Protein AF-0000000079521969 (afdb_homodimer)

Structure (mmCIF, N/CA/C/O backbone):
data_AF-0000000079521969-model_v1
#
loop_
_entity.id
_entity.type
_entity.pdbx_description
1 polymer 'Uncharacterized protein LOC127740675'
#
loop_
_atom_site.group_PDB
_atom_site.id
_atom_site.type_symbol
_atom_site.label_atom_id
_atom_site.label_alt_id
_atom_site.label_comp_id
_atom_site.label_asym_id
_atom_site.label_entity_id
_atom_site.label_seq_id
_atom_site.pdbx_PDB_ins_code
_atom_site.Cartn_x
_atom_site.Cartn_y
_atom_site.Cartn_z
_atom_site.occupancy
_atom_site.B_iso_or_equiv
_atom_site.auth_seq_id
_atom_site.auth_comp_id
_atom_site.auth_asym_id
_atom_site.auth_atom_id
_atom_site.pdbx_PDB_model_num
ATOM 1 N N . MET A 1 1 ? 10.078 -25.922 6.102 1 23.28 1 MET A N 1
ATOM 2 C CA . MET A 1 1 ? 8.883 -25.328 6.695 1 23.28 1 MET A CA 1
ATOM 3 C C . MET A 1 1 ? 9.07 -25.109 8.188 1 23.28 1 MET A C 1
ATOM 5 O O . MET A 1 1 ? 8.672 -25.953 9 1 23.28 1 MET A O 1
ATOM 9 N N . ASP A 1 2 ? 10.266 -24.688 8.562 1 30.2 2 ASP A N 1
ATOM 10 C CA . ASP A 1 2 ? 10.727 -24.672 9.945 1 30.2 2 ASP A CA 1
ATOM 11 C C . ASP A 1 2 ? 9.766 -23.906 10.844 1 30.2 2 ASP A C 1
ATOM 13 O O . ASP A 1 2 ? 8.984 -23.078 10.359 1 30.2 2 ASP A O 1
ATOM 17 N N . THR A 1 3 ? 9.68 -24.422 12.109 1 31.17 3 THR A N 1
ATOM 18 C CA . THR A 1 3 ? 8.867 -24.109 13.273 1 31.17 3 THR A CA 1
ATOM 19 C C . THR A 1 3 ? 8.953 -22.609 13.602 1 31.17 3 THR A C 1
ATOM 21 O O . THR A 1 3 ? 9.883 -22.172 14.281 1 31.17 3 THR A O 1
ATOM 24 N N . ARG A 1 4 ? 8.812 -21.828 12.617 1 30.27 4 ARG A N 1
ATOM 25 C CA . ARG A 1 4 ? 8.945 -20.391 12.461 1 30.27 4 ARG A CA 1
ATOM 26 C C . ARG A 1 4 ? 8.266 -19.641 13.609 1 30.27 4 ARG A C 1
ATOM 28 O O . ARG A 1 4 ? 7.039 -19.719 13.758 1 30.27 4 ARG A O 1
ATOM 35 N N . ARG A 1 5 ? 8.945 -19.672 14.688 1 32.06 5 ARG A N 1
ATOM 36 C CA . ARG A 1 5 ? 8.5 -19.031 15.93 1 32.06 5 ARG A CA 1
ATOM 37 C C . ARG A 1 5 ? 7.883 -17.672 15.656 1 32.06 5 ARG A C 1
ATOM 39 O O . ARG A 1 5 ? 8.469 -16.844 14.945 1 32.06 5 ARG A O 1
ATOM 46 N N . LYS A 1 6 ? 6.676 -17.391 16.047 1 34.59 6 LYS A N 1
ATOM 47 C CA . LYS A 1 6 ? 5.605 -16.422 15.812 1 34.59 6 LYS A CA 1
ATOM 48 C C . LYS A 1 6 ? 6.012 -15.031 16.266 1 34.59 6 LYS A C 1
ATOM 50 O O . LYS A 1 6 ? 6.289 -14.82 17.453 1 34.59 6 LYS A O 1
ATOM 55 N N . PRO A 1 7 ? 6.879 -14.273 15.531 1 38.34 7 PRO A N 1
ATOM 56 C CA . PRO A 1 7 ? 7.398 -12.984 16 1 38.34 7 PRO A CA 1
ATOM 57 C C . PRO A 1 7 ? 6.344 -12.156 16.734 1 38.34 7 PRO A C 1
ATOM 59 O O . PRO A 1 7 ? 5.145 -12.336 16.5 1 38.34 7 PRO A O 1
ATOM 62 N N . SER A 1 8 ? 6.555 -11.43 17.781 1 38.06 8 SER A N 1
ATOM 63 C CA . SER A 1 8 ? 5.613 -10.781 18.672 1 38.06 8 SER A CA 1
ATOM 64 C C . SER A 1 8 ? 4.773 -9.742 17.938 1 38.06 8 SER A C 1
ATOM 66 O O . SER A 1 8 ? 5.262 -8.656 17.625 1 38.06 8 SER A O 1
ATOM 68 N N . SER A 1 9 ? 4.184 -9.93 16.797 1 47 9 SER A N 1
ATOM 69 C CA . SER A 1 9 ? 3.203 -9.219 15.977 1 47 9 SER A CA 1
ATOM 70 C C . SER A 1 9 ? 2.158 -8.523 16.844 1 47 9 SER A C 1
ATOM 72 O O . SER A 1 9 ? 1.605 -9.133 17.766 1 47 9 SER A O 1
ATOM 74 N N . MET A 1 10 ? 2.475 -7.074 17.031 1 52.81 10 MET A N 1
ATOM 75 C CA . MET A 1 10 ? 1.337 -6.473 17.719 1 52.81 10 MET A CA 1
ATOM 76 C C . MET A 1 10 ? 0.041 -7.191 17.344 1 52.81 10 MET A C 1
ATOM 78 O O . MET A 1 10 ? -0.256 -7.383 16.172 1 52.81 10 MET A O 1
ATOM 82 N N . THR A 1 11 ? -0.306 -7.816 18.359 1 57.06 11 THR A N 1
ATOM 83 C CA . THR A 1 11 ? -1.593 -8.469 18.156 1 57.06 11 THR A CA 1
ATOM 84 C C . THR A 1 11 ? -2.621 -7.477 17.625 1 57.06 11 THR A C 1
ATOM 86 O O . THR A 1 11 ? -2.457 -6.262 17.766 1 57.06 11 THR A O 1
ATOM 89 N N . MET A 1 12 ? -3.33 -7.859 16.797 1 62.09 12 MET A N 1
ATOM 90 C CA . MET A 1 12 ? -4.449 -7.059 16.297 1 62.09 12 MET A CA 1
ATOM 91 C C . MET A 1 12 ? -5.117 -6.301 17.438 1 62.09 12 MET A C 1
ATOM 93 O O . MET A 1 12 ? -5.535 -5.156 17.266 1 62.09 12 MET A O 1
ATOM 97 N N . GLU A 1 13 ? -5.008 -6.863 18.547 1 59.12 13 GLU A N 1
ATOM 98 C CA . GLU A 1 13 ? -5.633 -6.246 19.719 1 59.12 13 GLU A CA 1
ATOM 99 C C . GLU A 1 13 ? -4.871 -5 20.156 1 59.12 13 GLU A C 1
ATOM 101 O O . GLU A 1 13 ? -5.48 -3.977 20.484 1 59.12 13 GLU A O 1
ATOM 106 N N . CYS A 1 14 ? -3.691 -5.098 20.141 1 58.59 14 CYS A N 1
ATOM 107 C CA . CYS A 1 14 ? -2.869 -3.955 20.531 1 58.59 14 CYS A CA 1
ATOM 108 C C . CYS A 1 14 ? -3.01 -2.816 19.516 1 58.59 14 CYS A C 1
ATOM 110 O O . CYS A 1 14 ? -3.104 -1.65 19.906 1 58.59 14 CYS A O 1
ATOM 112 N N . LEU A 1 15 ? -3.15 -3.156 18.312 1 67.5 15 LEU A N 1
ATOM 113 C CA . LEU A 1 15 ? -3.316 -2.156 17.266 1 67.5 15 LEU A CA 1
ATOM 114 C C . LEU A 1 15 ? -4.629 -1.4 17.438 1 67.5 15 LEU A C 1
ATOM 116 O O . LEU A 1 15 ? -4.66 -0.172 17.328 1 67.5 15 LEU A O 1
ATOM 120 N N . GLU A 1 16 ? -5.531 -2.107 17.812 1 67.25 16 GLU A N 1
ATOM 121 C CA . GLU A 1 16 ? -6.848 -1.493 17.969 1 67.25 16 GLU A CA 1
ATOM 122 C C . GLU A 1 16 ? -6.895 -0.61 19.219 1 67.25 16 GLU A C 1
ATOM 124 O O . GLU A 1 16 ? -7.539 0.441 19.219 1 67.25 16 GLU A O 1
ATOM 129 N N . MET A 1 17 ? -6.199 -1.05 20.172 1 61.09 17 MET A N 1
ATOM 130 C CA . MET A 1 17 ? -6.234 -0.342 21.438 1 61.09 17 MET A CA 1
ATOM 131 C C . MET A 1 17 ? -5.465 0.972 21.359 1 61.09 17 MET A C 1
ATOM 133 O O . MET A 1 17 ? -5.918 1.998 21.859 1 61.09 17 MET A O 1
ATOM 137 N N . PHE A 1 18 ? -4.445 0.962 20.719 1 67.25 18 PHE A N 1
ATOM 138 C CA . PHE A 1 18 ? -3.564 2.121 20.812 1 67.25 18 PHE A CA 1
ATOM 139 C C . PHE A 1 18 ? -3.656 2.971 19.547 1 67.25 18 PHE A C 1
ATOM 141 O O . PHE A 1 18 ? -3.4 4.176 19.578 1 67.25 18 PHE A O 1
ATOM 148 N N . HIS A 1 19 ? -4.176 2.373 18.531 1 77.5 19 HIS A N 1
ATOM 149 C CA . HIS A 1 19 ? -4.211 3.082 17.266 1 77.5 19 HIS A CA 1
ATOM 150 C C . HIS A 1 19 ? -5.578 2.953 16.594 1 77.5 19 HIS A C 1
ATOM 152 O O . HIS A 1 19 ? -5.684 2.975 15.375 1 77.5 19 HIS A O 1
ATOM 158 N N . GLY A 1 20 ? -6.527 2.764 17.484 1 82.44 20 GLY A N 1
ATOM 159 C CA . GLY A 1 20 ? -7.887 2.572 17 1 82.44 20 GLY A CA 1
ATOM 160 C C . GLY A 1 20 ? -8.398 3.748 16.188 1 82.44 20 GLY A C 1
ATOM 161 O O . GLY A 1 20 ? -9.023 3.561 15.141 1 82.44 20 GLY A O 1
ATOM 162 N N . ILE A 1 21 ? -8.055 4.891 16.672 1 85.19 21 ILE A N 1
ATOM 163 C CA . ILE A 1 21 ? -8.539 6.102 16.016 1 85.19 21 ILE A CA 1
ATOM 164 C C . ILE A 1 21 ? -7.895 6.227 14.641 1 85.19 21 ILE A C 1
ATOM 166 O O . ILE A 1 21 ? -8.57 6.547 13.656 1 85.19 21 ILE A O 1
ATOM 170 N N . ASP A 1 22 ? -6.637 6.004 14.578 1 88.75 22 ASP A N 1
ATOM 171 C CA . ASP A 1 22 ? -5.918 6.082 13.305 1 88.75 22 ASP A CA 1
ATOM 172 C C . ASP A 1 22 ? -6.461 5.066 12.305 1 88.75 22 ASP A C 1
ATOM 174 O O . ASP A 1 22 ? -6.664 5.391 11.133 1 88.75 22 ASP A O 1
ATOM 178 N N . ARG A 1 23 ? -6.754 3.93 12.781 1 89.81 23 ARG A N 1
ATOM 179 C CA . ARG A 1 23 ? -7.273 2.861 11.93 1 89.81 23 ARG A CA 1
ATOM 180 C C . ARG A 1 23 ? -8.68 3.184 11.445 1 89.81 23 ARG A C 1
ATOM 182 O O . ARG A 1 23 ? -9.008 2.941 10.281 1 89.81 23 ARG A O 1
ATOM 189 N N . THR A 1 24 ? -9.422 3.689 12.336 1 87.12 24 THR A N 1
ATOM 190 C CA . THR A 1 24 ? -10.773 4.098 11.969 1 87.12 24 THR A CA 1
ATOM 191 C C . THR A 1 24 ? -10.734 5.195 10.906 1 87.12 24 THR A C 1
ATOM 193 O O . THR A 1 24 ? -11.484 5.148 9.93 1 87.12 24 THR A O 1
ATOM 196 N N . ALA A 1 25 ? -9.867 6.105 11.094 1 87.12 25 ALA A N 1
ATOM 197 C CA . ALA A 1 25 ? -9.727 7.184 10.117 1 87.12 25 ALA A CA 1
ATOM 198 C C . ALA A 1 25 ? -9.352 6.633 8.742 1 87.12 25 ALA A C 1
ATOM 200 O O . ALA A 1 25 ? -9.945 7.02 7.734 1 87.12 25 ALA A O 1
ATOM 201 N N . PHE A 1 26 ? -8.461 5.738 8.742 1 90.44 26 PHE A N 1
ATOM 202 C CA . PHE A 1 26 ? -8.008 5.152 7.488 1 90.44 26 PHE A CA 1
ATOM 203 C C . PHE A 1 26 ? -9.133 4.379 6.812 1 90.44 26 PHE A C 1
ATOM 205 O O . PHE A 1 26 ? -9.289 4.438 5.594 1 90.44 26 PHE A O 1
ATOM 212 N N . ARG A 1 27 ? -9.836 3.707 7.566 1 86.25 27 ARG A N 1
ATOM 213 C CA . ARG A 1 27 ? -10.961 2.961 7.02 1 86.25 27 ARG A CA 1
ATOM 214 C C . ARG A 1 27 ? -11.992 3.898 6.395 1 86.25 27 ARG A C 1
ATOM 216 O O . ARG A 1 27 ? -12.555 3.598 5.34 1 86.25 27 ARG A O 1
ATOM 223 N N . ILE A 1 28 ? -12.188 4.957 7.016 1 84 28 ILE A N 1
ATOM 224 C CA . ILE A 1 28 ? -13.133 5.938 6.496 1 84 28 ILE A CA 1
ATOM 225 C C . ILE A 1 28 ? -12.625 6.496 5.168 1 84 28 ILE A C 1
ATOM 227 O O . ILE A 1 28 ? -13.375 6.586 4.195 1 84 28 ILE A O 1
ATOM 231 N N . LEU A 1 29 ? -11.398 6.773 5.141 1 83.94 29 LEU A N 1
ATOM 232 C CA . LEU A 1 29 ? -10.797 7.328 3.932 1 83.94 29 LEU A CA 1
ATOM 233 C C . LEU A 1 29 ? -10.867 6.332 2.779 1 83.94 29 LEU A C 1
ATOM 235 O O . LEU A 1 29 ? -11.211 6.699 1.654 1 83.94 29 LEU A O 1
ATOM 239 N N . THR A 1 30 ? -10.578 5.102 3.035 1 83.12 30 THR A N 1
ATOM 240 C CA . THR A 1 30 ? -10.461 4.102 1.98 1 83.12 30 THR A CA 1
ATOM 241 C C . THR A 1 30 ? -11.836 3.6 1.553 1 83.12 30 THR A C 1
ATOM 243 O O . THR A 1 30 ? -12.016 3.139 0.423 1 83.12 30 THR A O 1
ATOM 246 N N . GLN A 1 31 ? -12.766 3.672 2.355 1 76.31 31 GLN A N 1
ATOM 247 C CA . GLN A 1 31 ? -14.07 3.102 2.039 1 76.31 31 GLN A CA 1
ATOM 248 C C . GLN A 1 31 ? -15.023 4.172 1.504 1 76.31 31 GLN A C 1
ATOM 250 O O . GLN A 1 31 ? -15.93 3.867 0.729 1 76.31 31 GLN A O 1
ATOM 255 N N . VAL A 1 32 ? -14.695 5.387 1.828 1 66.75 32 VAL A N 1
ATOM 256 C CA . VAL A 1 32 ? -15.688 6.414 1.511 1 66.75 32 VAL A CA 1
ATOM 257 C C . VAL A 1 32 ? -15.203 7.246 0.322 1 66.75 32 VAL A C 1
ATOM 259 O O . VAL A 1 32 ? -16 7.609 -0.549 1 66.75 32 VAL A O 1
ATOM 262 N N . LEU A 1 33 ? -13.93 7.484 0.112 1 62.94 33 LEU A N 1
ATOM 263 C CA . LEU A 1 33 ? -13.5 8.539 -0.794 1 62.94 33 LEU A CA 1
ATOM 264 C C . LEU A 1 33 ? -12.961 7.957 -2.094 1 62.94 33 LEU A C 1
ATOM 266 O O . LEU A 1 33 ? -12.758 8.68 -3.07 1 62.94 33 LEU A O 1
ATOM 270 N N . HIS A 1 34 ? -13.148 6.777 -2.328 1 64.75 34 HIS A N 1
ATOM 271 C CA . HIS A 1 34 ? -12.828 6.086 -3.572 1 64.75 34 HIS A CA 1
ATOM 272 C C . HIS A 1 34 ? -11.492 6.566 -4.141 1 64.75 34 HIS A C 1
ATOM 274 O O . HIS A 1 34 ? -11.375 6.809 -5.344 1 64.75 34 HIS A O 1
ATOM 280 N N . ARG A 1 35 ? -10.594 6.949 -3.42 1 73.19 35 ARG A N 1
ATOM 281 C CA . ARG A 1 35 ? -9.242 7.242 -3.887 1 73.19 35 ARG A CA 1
ATOM 282 C C . ARG A 1 35 ? -8.367 5.996 -3.857 1 73.19 35 ARG A C 1
ATOM 284 O O . ARG A 1 35 ? -8.828 4.918 -3.469 1 73.19 35 ARG A O 1
ATOM 291 N N . GLU A 1 36 ? -7.27 6.246 -4.484 1 86.25 36 GLU A N 1
ATOM 292 C CA . GLU A 1 36 ? -6.312 5.145 -4.441 1 86.25 36 GLU A CA 1
ATOM 293 C C . GLU A 1 36 ? -5.738 4.965 -3.039 1 86.25 36 GLU A C 1
ATOM 295 O O . GLU A 1 36 ? -5.512 5.945 -2.326 1 86.25 36 GLU A O 1
ATOM 300 N N . VAL A 1 37 ? -5.605 3.799 -2.68 1 90.31 37 VAL A N 1
ATOM 301 C CA . VAL A 1 37 ? -5.137 3.438 -1.346 1 90.31 37 VAL A CA 1
ATOM 302 C C . VAL A 1 37 ? -3.838 4.176 -1.036 1 90.31 37 VAL A C 1
ATOM 304 O O . VAL A 1 37 ? -3.631 4.637 0.088 1 90.31 37 VAL A O 1
ATOM 307 N N . LYS A 1 38 ? -2.979 4.285 -1.986 1 89.94 38 LYS A N 1
ATOM 308 C CA . LYS A 1 38 ? -1.692 4.941 -1.772 1 89.94 38 LYS A CA 1
ATOM 309 C C . LYS A 1 38 ? -1.882 6.391 -1.329 1 89.94 38 LYS A C 1
ATOM 311 O O . LYS A 1 38 ? -1.117 6.898 -0.506 1 89.94 38 LYS A O 1
ATOM 316 N N . GLN A 1 39 ? -2.83 7.016 -1.879 1 90.06 39 GLN A N 1
ATOM 317 C CA . GLN A 1 39 ? -3.1 8.398 -1.517 1 90.06 39 GLN A CA 1
ATOM 318 C C . GLN A 1 39 ? -3.518 8.516 -0.053 1 90.06 39 GLN A C 1
ATOM 320 O O . GLN A 1 39 ? -3.074 9.422 0.655 1 90.06 39 GLN A O 1
ATOM 325 N N . TYR A 1 40 ? -4.281 7.602 0.357 1 91.19 40 TYR A N 1
ATOM 326 C CA . TYR A 1 40 ? -4.754 7.645 1.736 1 91.19 40 TYR A CA 1
ATOM 327 C C . TYR A 1 40 ? -3.623 7.34 2.711 1 91.19 40 TYR A C 1
ATOM 329 O O . TYR A 1 40 ? -3.578 7.895 3.811 1 91.19 40 TYR A O 1
ATOM 337 N N . LEU A 1 41 ? -2.768 6.512 2.23 1 93.94 41 LEU A N 1
ATOM 338 C CA . LEU A 1 41 ? -1.583 6.246 3.039 1 93.94 41 LEU A CA 1
ATOM 339 C C . LEU A 1 41 ? -0.744 7.508 3.207 1 93.94 41 LEU A C 1
ATOM 341 O O . LEU A 1 41 ? -0.295 7.816 4.312 1 93.94 41 LEU A O 1
ATOM 345 N N . MET A 1 42 ? -0.598 8.195 2.158 1 94.69 42 MET A N 1
ATOM 346 C CA . MET A 1 42 ? 0.192 9.422 2.184 1 94.69 42 MET A CA 1
ATOM 347 C C . MET A 1 42 ? -0.478 10.484 3.051 1 94.69 42 MET A C 1
ATOM 349 O O . MET A 1 42 ? 0.197 11.219 3.777 1 94.69 42 MET A O 1
ATOM 353 N N . VAL A 1 43 ? -1.753 10.523 2.959 1 93.62 43 VAL A N 1
ATOM 354 C CA . VAL A 1 43 ? -2.518 11.461 3.773 1 93.62 43 VAL A CA 1
ATOM 355 C C . VAL A 1 43 ? -2.346 11.125 5.254 1 93.62 43 VAL A C 1
ATOM 357 O O . VAL A 1 43 ? -2.062 12.008 6.066 1 93.62 43 VAL A O 1
ATOM 360 N N . MET A 1 44 ? -2.451 9.914 5.594 1 93.75 44 MET A N 1
ATOM 361 C CA . MET A 1 44 ? -2.271 9.477 6.977 1 93.75 44 MET A CA 1
ATOM 362 C C . MET A 1 44 ? -0.859 9.781 7.465 1 93.75 44 MET A C 1
ATOM 364 O O . MET A 1 44 ? -0.673 10.242 8.594 1 93.75 44 MET A O 1
ATOM 368 N N . ALA A 1 45 ? 0.075 9.492 6.625 1 95.81 45 ALA A N 1
ATOM 369 C CA . ALA A 1 45 ? 1.465 9.758 6.988 1 95.81 45 ALA A CA 1
ATOM 370 C C . ALA A 1 45 ? 1.693 11.242 7.25 1 95.81 45 ALA A C 1
ATOM 372 O O . ALA A 1 45 ? 2.383 11.609 8.203 1 95.81 45 ALA A O 1
ATOM 373 N N . PHE A 1 46 ? 1.12 12.016 6.418 1 95.56 46 PHE A N 1
ATOM 374 C CA . PHE A 1 46 ? 1.229 13.461 6.57 1 95.56 46 PHE A CA 1
ATOM 375 C C . PHE A 1 46 ? 0.614 13.914 7.887 1 95.56 46 PHE A C 1
ATOM 377 O O . PHE A 1 46 ? 1.251 14.625 8.664 1 95.56 46 PHE A O 1
ATOM 384 N N . LEU A 1 47 ? -0.605 13.484 8.203 1 93.44 47 LEU A N 1
ATOM 385 C CA . LEU A 1 47 ? -1.314 13.875 9.414 1 93.44 47 LEU A CA 1
ATOM 386 C C . LEU A 1 47 ? -0.577 13.383 10.656 1 93.44 47 LEU A C 1
ATOM 388 O O . LEU A 1 47 ? -0.396 14.133 11.617 1 93.44 47 LEU A O 1
ATOM 392 N N . LEU A 1 48 ? -0.107 12.227 10.633 1 93.25 48 LEU A N 1
ATOM 393 C CA . LEU A 1 48 ? 0.604 11.656 11.766 1 93.25 48 LEU A CA 1
ATOM 394 C C . LEU A 1 48 ? 1.954 12.336 11.969 1 93.25 48 LEU A C 1
ATOM 396 O O . LEU A 1 48 ? 2.418 12.492 13.102 1 93.25 48 LEU A O 1
ATOM 400 N N . SER A 1 49 ? 2.566 12.68 10.844 1 94.25 49 SER A N 1
ATOM 401 C CA . SER A 1 49 ? 3.818 13.43 10.93 1 94.25 49 SER A CA 1
ATOM 402 C C . SER A 1 49 ? 3.607 14.773 11.617 1 94.25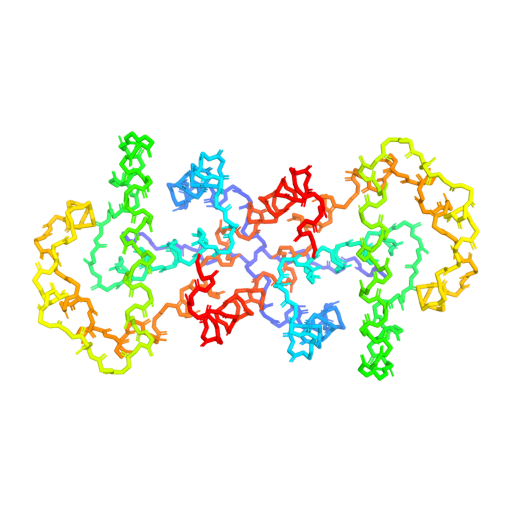 49 SER A C 1
ATOM 404 O O . SER A 1 49 ? 4.43 15.195 12.43 1 94.25 49 SER A O 1
ATOM 406 N N . MET A 1 50 ? 2.496 15.398 11.273 1 90.12 50 MET A N 1
ATOM 407 C CA . MET A 1 50 ? 2.174 16.656 11.93 1 90.12 50 MET A CA 1
ATOM 408 C C . MET A 1 50 ? 1.978 16.469 13.43 1 90.12 50 MET A C 1
ATOM 410 O O . MET A 1 50 ? 2.379 17.312 14.227 1 90.12 50 MET A O 1
ATOM 414 N N . GLU A 1 51 ? 1.399 15.406 13.781 1 87.06 51 GLU A N 1
ATOM 415 C CA . GLU A 1 51 ? 1.214 15.102 15.195 1 87.06 51 GLU A CA 1
ATOM 416 C C . GLU A 1 51 ? 2.555 14.906 15.898 1 87.06 51 GLU A C 1
ATOM 418 O O . GLU A 1 51 ? 2.729 15.328 17.047 1 87.06 51 GLU A O 1
ATOM 423 N N . THR A 1 52 ? 3.398 14.266 15.188 1 84.88 52 THR A N 1
ATOM 424 C CA . THR A 1 52 ? 4.73 14.039 15.742 1 84.88 52 THR A CA 1
ATOM 425 C C . THR A 1 52 ? 5.465 15.367 15.945 1 84.88 52 THR A C 1
ATOM 427 O O . THR A 1 52 ? 6.328 15.469 16.812 1 84.88 52 THR A O 1
ATOM 430 N N . MET A 1 53 ? 5.133 16.312 15.133 1 86.44 53 MET A N 1
ATOM 431 C CA . MET A 1 53 ? 5.754 17.625 15.219 1 86.44 53 MET A CA 1
ATOM 432 C C . MET A 1 53 ? 5.105 18.469 16.312 1 86.44 53 MET A C 1
ATOM 434 O O . MET A 1 53 ? 5.496 19.609 16.547 1 86.44 53 MET A O 1
ATOM 438 N N . GLY A 1 54 ? 4.105 17.984 17 1 81.31 54 GLY A N 1
ATOM 439 C CA . GLY A 1 54 ? 3.57 18.672 18.172 1 81.31 54 GLY A CA 1
ATOM 440 C C . GLY A 1 54 ? 2.1 19.016 18.031 1 81.31 54 GLY A C 1
ATOM 441 O O . GLY A 1 54 ? 1.493 19.547 18.953 1 81.31 54 GLY A O 1
ATOM 442 N N . LEU A 1 55 ? 1.543 18.672 16.906 1 78.81 55 LEU A N 1
ATOM 443 C CA . LEU A 1 55 ? 0.122 18.953 16.719 1 78.81 55 LEU A CA 1
ATOM 444 C C . LEU A 1 55 ? -0.72 17.734 17.094 1 78.81 55 LEU A C 1
ATOM 446 O O . LEU A 1 55 ? -0.698 16.719 16.406 1 78.81 55 LEU A O 1
ATOM 450 N N . SER A 1 56 ? -1.347 17.75 18.219 1 76.25 56 SER A N 1
ATOM 451 C CA . SER A 1 56 ? -2.023 16.578 18.75 1 76.25 56 SER A CA 1
ATOM 452 C C . SER A 1 56 ? -3.496 16.562 18.359 1 76.25 56 SER A C 1
ATOM 454 O O . SER A 1 56 ? -4.078 17.609 18.062 1 76.25 56 SER A O 1
ATOM 456 N N . GLY A 1 57 ? -4.023 15.336 18.312 1 77.94 57 GLY A N 1
ATOM 457 C CA . GLY A 1 57 ? -5.453 15.117 18.172 1 77.94 57 GLY A CA 1
ATOM 458 C C . GLY A 1 57 ? -5.961 15.367 16.766 1 77.94 57 GLY A C 1
ATOM 459 O O . GLY A 1 57 ? -7.16 15.578 16.562 1 77.94 57 GLY A O 1
ATOM 460 N N . ILE A 1 58 ? -5.094 15.359 15.852 1 77.62 58 ILE A N 1
ATOM 461 C CA . ILE A 1 58 ? -5.457 15.711 14.484 1 77.62 58 ILE A CA 1
ATOM 462 C C . ILE A 1 58 ? -6.387 14.648 13.906 1 77.62 58 ILE A C 1
ATOM 464 O O . ILE A 1 58 ? -7.461 14.969 13.383 1 77.62 58 ILE A O 1
ATOM 468 N N . VAL A 1 59 ? -6.035 13.398 14.023 1 79.44 59 VAL A N 1
ATOM 469 C CA . VAL A 1 59 ? -6.793 12.305 13.43 1 79.44 59 VAL A CA 1
ATOM 470 C C . VAL A 1 59 ? -8.125 12.141 14.164 1 79.44 59 VAL A C 1
ATOM 472 O O . VAL A 1 59 ? -9.156 11.898 13.539 1 79.44 59 VAL A O 1
ATOM 475 N N . GLN A 1 60 ? -8.039 12.398 15.422 1 79.5 60 GLN A N 1
ATOM 476 C CA . GLN A 1 60 ? -9.25 12.32 16.234 1 79.5 60 GLN A CA 1
ATOM 477 C C . GLN A 1 60 ? -10.266 13.375 15.805 1 79.5 60 GLN A C 1
ATOM 479 O O . GLN A 1 60 ? -11.461 13.094 15.719 1 79.5 60 GLN A O 1
ATOM 484 N N . THR A 1 61 ? -9.773 14.461 15.625 1 77.62 61 THR A N 1
ATOM 485 C CA . THR A 1 61 ? -10.633 15.562 15.195 1 77.62 61 THR A CA 1
ATOM 486 C C . THR A 1 61 ? -11.203 15.289 13.805 1 77.62 61 THR A C 1
ATOM 488 O O . THR A 1 61 ? -12.375 15.57 13.539 1 77.62 61 THR A O 1
ATOM 491 N N . ALA A 1 62 ? -10.469 14.703 12.953 1 78.75 62 ALA A N 1
ATOM 492 C CA . ALA A 1 62 ? -10.875 14.43 11.57 1 78.75 62 ALA A CA 1
ATOM 493 C C . ALA A 1 62 ? -12.016 13.414 11.523 1 78.75 62 ALA A C 1
ATOM 495 O O . ALA A 1 62 ? -12.984 13.594 10.789 1 78.75 62 ALA A O 1
ATOM 496 N N . ILE A 1 63 ? -11.977 12.461 12.344 1 77.44 63 ILE A N 1
ATOM 497 C CA . ILE A 1 63 ? -12.914 11.352 12.25 1 77.44 63 ILE A CA 1
ATOM 498 C C . ILE A 1 63 ? -14.266 11.766 12.844 1 77.44 63 ILE A C 1
ATOM 500 O O . ILE A 1 63 ? -15.297 11.156 12.547 1 77.44 63 ILE A O 1
ATOM 504 N N . LYS A 1 64 ? -14.195 12.625 13.711 1 77.88 64 LYS A N 1
ATOM 505 C CA . LYS A 1 64 ? -15.422 13.086 14.352 1 77.88 64 LYS A CA 1
ATOM 506 C C . LYS A 1 64 ? -16.281 13.891 13.383 1 77.88 64 LYS A C 1
ATOM 508 O O . LYS A 1 64 ? -17.453 14.172 13.664 1 77.88 64 LYS A O 1
ATOM 513 N N . ASN A 1 65 ? -15.758 14.094 12.266 1 72.94 65 ASN A N 1
ATOM 514 C CA . ASN A 1 65 ? -16.469 14.945 11.305 1 72.94 65 ASN A CA 1
ATOM 515 C C . ASN A 1 65 ? -17.078 14.125 10.172 1 72.94 65 ASN A C 1
ATOM 517 O O . ASN A 1 65 ? -16.812 12.922 10.062 1 72.94 65 ASN A O 1
ATOM 521 N N . GLU A 1 66 ? -17.938 14.727 9.43 1 70.81 66 GLU A N 1
ATOM 522 C CA . GLU A 1 66 ? -18.688 14.094 8.352 1 70.81 66 GLU A CA 1
ATOM 523 C C . GLU A 1 66 ? -17.781 13.719 7.188 1 70.81 66 GLU A C 1
ATOM 525 O O . GLU A 1 66 ? -16.641 14.203 7.102 1 70.81 66 GLU A O 1
ATOM 530 N N . GLY A 1 67 ? -18.359 12.914 6.406 1 74.12 67 GLY A N 1
ATOM 531 C CA . GLY A 1 67 ? -17.641 12.398 5.246 1 74.12 67 GLY A CA 1
ATOM 532 C C . GLY A 1 67 ? -17.094 13.492 4.352 1 74.12 67 GLY A C 1
ATOM 533 O O . GLY A 1 67 ? -15.961 13.406 3.877 1 74.12 67 GLY A O 1
ATOM 534 N N . TRP A 1 68 ? -17.891 14.516 4.156 1 78.88 68 TRP A N 1
ATOM 535 C CA . TRP A 1 68 ? -17.438 15.602 3.299 1 78.88 68 TRP A CA 1
ATOM 536 C C . TRP A 1 68 ? -16.219 16.297 3.908 1 78.88 68 TRP A C 1
ATOM 538 O O . TRP A 1 68 ? -15.305 16.719 3.188 1 78.88 68 TRP A O 1
ATOM 548 N N . PHE A 1 69 ? -16.188 16.438 5.16 1 85.94 69 PHE A N 1
ATOM 549 C CA . PHE A 1 69 ? -15.07 17.047 5.871 1 85.94 69 PHE A CA 1
ATOM 550 C C . PHE A 1 69 ? -13.781 16.25 5.641 1 85.94 69 PHE A C 1
ATOM 552 O O . PHE A 1 69 ? -12.742 16.828 5.332 1 85.94 69 PHE A O 1
ATOM 559 N N . MET A 1 70 ? -13.938 14.984 5.656 1 84 70 MET A N 1
ATOM 560 C CA . MET A 1 70 ? -12.789 14.109 5.465 1 84 70 MET A CA 1
ATOM 561 C C . MET A 1 70 ? -12.266 14.195 4.031 1 84 70 MET A C 1
ATOM 563 O O . MET A 1 70 ? -11.062 14.133 3.799 1 84 70 MET A O 1
ATOM 567 N N . ASN A 1 71 ? -13.211 14.328 3.191 1 87.12 71 ASN A N 1
ATOM 568 C CA . ASN A 1 71 ? -12.82 14.469 1.794 1 87.12 71 ASN A CA 1
ATOM 569 C C . ASN A 1 71 ? -12.047 15.766 1.559 1 87.12 71 ASN A C 1
ATOM 571 O O . ASN A 1 71 ? -11.039 15.773 0.854 1 87.12 71 ASN A O 1
ATOM 575 N N . ASN A 1 72 ? -12.539 16.781 2.115 1 90 72 ASN A N 1
ATOM 576 C CA . ASN A 1 72 ? -11.859 18.062 1.99 1 90 72 ASN A CA 1
ATOM 577 C C . ASN A 1 72 ? -10.492 18.047 2.664 1 90 72 ASN A C 1
ATOM 579 O O . ASN A 1 72 ? -9.531 18.625 2.145 1 90 72 ASN A O 1
ATOM 583 N N . LEU A 1 73 ? -10.492 17.438 3.748 1 91.56 73 LEU A N 1
ATOM 584 C CA . LEU A 1 73 ? -9.219 17.297 4.457 1 91.56 73 LEU A CA 1
ATOM 585 C C . LEU A 1 73 ? -8.203 16.547 3.613 1 91.56 73 LEU A C 1
ATOM 587 O O . LEU A 1 73 ? -7.059 16.984 3.473 1 91.56 73 LEU A O 1
ATOM 591 N N . ALA A 1 74 ? -8.648 15.461 3.07 1 91.12 74 ALA A N 1
ATOM 592 C CA . ALA A 1 74 ? -7.762 14.656 2.232 1 91.12 74 ALA A CA 1
ATOM 593 C C . ALA A 1 74 ? -7.273 15.453 1.025 1 91.12 74 ALA A C 1
ATOM 595 O O . ALA A 1 74 ? -6.098 15.375 0.66 1 91.12 74 ALA A O 1
ATOM 596 N N . GLU A 1 75 ? -8.117 16.203 0.43 1 91.31 75 GLU A N 1
ATOM 597 C CA . GLU A 1 75 ? -7.758 17.016 -0.729 1 91.31 75 GLU A CA 1
ATOM 598 C C . GLU A 1 75 ? -6.695 18.047 -0.371 1 91.31 75 GLU A C 1
ATOM 600 O O . GLU A 1 75 ? -5.738 18.25 -1.124 1 91.31 75 GLU A O 1
ATOM 605 N N . GLU A 1 76 ? -6.914 18.656 0.728 1 93.25 76 GLU A N 1
ATOM 606 C CA . GLU A 1 76 ? -5.93 19.656 1.162 1 93.25 76 GLU A CA 1
ATOM 607 C C . GLU A 1 76 ? -4.586 19 1.47 1 93.25 76 GLU A C 1
ATOM 609 O O . GLU A 1 76 ? -3.533 19.547 1.154 1 93.25 76 GLU A O 1
ATOM 614 N N . CYS A 1 77 ? -4.668 17.875 2.113 1 93.56 77 CYS A N 1
ATOM 615 C CA . CYS A 1 77 ? -3.432 17.141 2.389 1 93.56 77 CYS A CA 1
ATOM 616 C C . CYS A 1 77 ? -2.689 16.828 1.096 1 93.56 77 CYS A C 1
ATOM 618 O O . CYS A 1 77 ? -1.469 16.984 1.021 1 93.56 77 CYS A O 1
ATOM 620 N N . VAL A 1 78 ? -3.402 16.406 0.111 1 92.69 78 VAL A N 1
ATOM 621 C CA . VAL A 1 78 ? -2.797 16.062 -1.172 1 92.69 78 VAL A CA 1
ATOM 622 C C . VAL A 1 78 ? -2.141 17.297 -1.782 1 92.69 78 VAL A C 1
ATOM 624 O O . VAL A 1 78 ? -1.022 17.219 -2.299 1 92.69 78 VAL A O 1
ATOM 627 N N . ILE A 1 79 ? -2.818 18.344 -1.701 1 92.19 79 ILE A N 1
ATOM 628 C CA . ILE A 1 79 ? -2.27 19.609 -2.209 1 92.19 79 ILE A CA 1
ATOM 629 C C . ILE A 1 79 ? -0.969 19.938 -1.48 1 92.19 79 ILE A C 1
ATOM 631 O O . ILE A 1 79 ? 0.017 20.328 -2.105 1 92.19 79 ILE A O 1
ATOM 635 N N . CYS A 1 80 ? -0.983 19.797 -0.23 1 93.81 80 CYS A N 1
ATOM 636 C CA . CYS A 1 80 ? 0.209 20.047 0.571 1 93.81 80 CYS A CA 1
ATOM 637 C C . CYS A 1 80 ? 1.348 19.125 0.163 1 93.81 80 CYS A C 1
ATOM 639 O O . CYS A 1 80 ? 2.48 19.562 -0.023 1 93.81 80 CYS A O 1
ATOM 641 N N . LEU A 1 81 ? 1.055 17.922 0.027 1 94.75 81 LEU A N 1
ATOM 642 C CA . LEU A 1 81 ? 2.055 16.922 -0.337 1 94.75 81 LEU A CA 1
ATOM 643 C C . LEU A 1 81 ? 2.668 17.234 -1.697 1 94.75 81 LEU A C 1
ATOM 645 O O . LEU A 1 81 ? 3.877 17.094 -1.887 1 94.75 81 LEU A O 1
ATOM 649 N N . GLN A 1 82 ? 1.878 17.625 -2.561 1 91.81 82 GLN A N 1
ATOM 650 C CA . GLN A 1 82 ? 2.369 18 -3.885 1 91.81 82 GLN A CA 1
ATOM 651 C C . GLN A 1 82 ? 3.277 19.219 -3.818 1 91.81 82 GLN A C 1
ATOM 653 O O . GLN A 1 82 ? 4.277 19.297 -4.539 1 91.81 82 GLN A O 1
ATOM 658 N N . CYS A 1 83 ? 2.949 20.047 -2.961 1 90.88 83 CYS A N 1
ATOM 659 C CA . CYS A 1 83 ? 3.705 21.281 -2.803 1 90.88 83 CYS A CA 1
ATOM 660 C C . CYS A 1 83 ? 5.059 21.016 -2.158 1 90.88 83 CYS A C 1
ATOM 662 O O . CYS A 1 83 ? 6.039 21.703 -2.453 1 90.88 83 CYS A O 1
ATOM 664 N N . LEU A 1 84 ? 5.164 20.047 -1.379 1 93.19 84 LEU A N 1
ATOM 665 C CA . LEU A 1 84 ? 6.371 19.75 -0.62 1 93.19 84 LEU A CA 1
ATOM 666 C C . LEU A 1 84 ? 7.504 19.328 -1.546 1 93.19 84 LEU A C 1
ATOM 668 O O . LEU A 1 84 ? 8.68 19.531 -1.239 1 93.19 84 LEU A O 1
ATOM 672 N N . LEU A 1 85 ? 7.156 18.734 -2.604 1 89.88 85 LEU A N 1
ATOM 673 C CA . LEU A 1 85 ? 8.203 18.172 -3.455 1 89.88 85 LEU A CA 1
ATOM 674 C C . LEU A 1 85 ? 8.812 19.25 -4.344 1 89.88 85 LEU A C 1
ATOM 676 O O . LEU A 1 85 ? 9.883 19.047 -4.926 1 89.88 85 LEU A O 1
ATOM 680 N N . SER A 1 86 ? 8.117 20.312 -4.379 1 87.38 86 SER A N 1
ATOM 681 C CA . SER A 1 86 ? 8.695 21.422 -5.117 1 87.38 86 SER A CA 1
ATOM 682 C C . SER A 1 86 ? 9.648 22.234 -4.242 1 87.38 86 SER A C 1
ATOM 684 O O . SER A 1 86 ? 9.258 22.734 -3.18 1 87.38 86 SER A O 1
ATOM 686 N N . PRO A 1 87 ? 10.844 22.391 -4.723 1 86.25 87 PRO A N 1
ATOM 687 C CA . PRO A 1 87 ? 11.773 23.172 -3.91 1 86.25 87 PRO A CA 1
ATOM 688 C C . PRO A 1 87 ? 11.422 24.656 -3.869 1 86.25 87 PRO A C 1
ATOM 690 O O . PRO A 1 87 ? 11.758 25.359 -2.904 1 86.25 87 PRO A O 1
ATOM 693 N N . VAL A 1 88 ? 10.773 25.078 -4.965 1 86.75 88 VAL A N 1
ATOM 694 C CA . VAL A 1 88 ? 10.43 26.5 -5.035 1 86.75 88 VAL A CA 1
ATOM 695 C C . VAL A 1 88 ? 8.914 26.656 -4.914 1 86.75 88 VAL A C 1
ATOM 697 O O . VAL A 1 88 ? 8.148 25.938 -5.551 1 86.75 88 VAL A O 1
ATOM 700 N N . PHE A 1 89 ? 8.57 27.438 -3.969 1 82.44 89 PHE A N 1
ATOM 701 C CA . PHE A 1 89 ? 7.148 27.734 -3.844 1 82.44 89 PHE A CA 1
ATOM 702 C C . PHE A 1 89 ? 6.695 28.688 -4.941 1 82.44 89 PHE A C 1
ATOM 704 O O . PHE A 1 89 ? 7.246 29.781 -5.082 1 82.44 89 PHE A O 1
ATOM 711 N N . SER A 1 90 ? 6.031 28.016 -5.977 1 68.62 90 SER A N 1
ATOM 712 C CA . SER A 1 90 ? 5.645 28.844 -7.113 1 68.62 90 SER A CA 1
ATOM 713 C C . SER A 1 90 ? 4.27 29.469 -6.902 1 68.62 90 SER A C 1
ATOM 715 O O . SER A 1 90 ? 3.354 28.812 -6.402 1 68.62 90 SER A O 1
ATOM 717 N N . GLY A 1 91 ? 4.129 30.719 -7.102 1 62 91 GLY A N 1
ATOM 718 C CA . GLY A 1 91 ? 2.963 31.547 -7.363 1 62 91 GLY A CA 1
ATOM 719 C C . GLY A 1 91 ? 2.43 32.25 -6.125 1 62 91 GLY A C 1
ATOM 720 O O . GLY A 1 91 ? 2.283 31.609 -5.074 1 62 91 GLY A O 1
ATOM 721 N N . VAL A 1 92 ? 2.287 33.438 -6.211 1 56.31 92 VAL A N 1
ATOM 722 C CA . VAL A 1 92 ? 1.747 34.406 -5.258 1 56.31 92 VAL A CA 1
ATOM 723 C C . VAL A 1 92 ? 0.378 33.938 -4.77 1 56.31 92 VAL A C 1
ATOM 725 O O . VAL A 1 92 ? 0.098 33.969 -3.568 1 56.31 92 VAL A O 1
ATOM 728 N N . VAL A 1 93 ? -0.468 33.469 -5.633 1 55.25 93 VAL A N 1
ATOM 729 C CA . VAL A 1 93 ? -1.839 33.094 -5.309 1 55.25 93 VAL A CA 1
ATOM 730 C C . VAL A 1 93 ? -1.832 31.891 -4.379 1 55.25 93 VAL A C 1
ATOM 732 O O . VAL A 1 93 ? -2.635 31.812 -3.445 1 55.25 93 VAL A O 1
ATOM 735 N N . GLU A 1 94 ? -0.762 31.172 -4.383 1 62.16 94 GLU A N 1
ATOM 736 C CA . GLU A 1 94 ? -0.727 29.953 -3.598 1 62.16 94 GLU A CA 1
ATOM 737 C C . GLU A 1 94 ? -0.202 30.203 -2.189 1 62.16 94 GLU A C 1
ATOM 739 O O . GLU A 1 94 ? -0.6 29.531 -1.237 1 62.16 94 GLU A O 1
ATOM 744 N N . LYS A 1 95 ? 0.31 31.422 -2.189 1 69.94 95 LYS A N 1
ATOM 745 C CA . LYS A 1 95 ? 0.895 31.734 -0.891 1 69.94 95 LYS A CA 1
ATOM 746 C C . LYS A 1 95 ? -0.188 32.031 0.143 1 69.94 95 LYS A C 1
ATOM 748 O O . LYS A 1 95 ? -0.038 31.703 1.32 1 69.94 95 LYS A O 1
ATOM 753 N N . SER A 1 96 ? -1.237 32.5 -0.411 1 78.12 96 SER A N 1
ATOM 754 C CA . SER A 1 96 ? -2.285 32.906 0.519 1 78.12 96 SER A CA 1
ATOM 755 C C . SER A 1 96 ? -3.391 31.859 0.599 1 78.12 96 SER A C 1
ATOM 757 O O . SER A 1 96 ? -4.355 32.031 1.347 1 78.12 96 SER A O 1
ATOM 759 N N . ARG A 1 97 ? -3.121 30.844 -0.064 1 86.69 97 ARG A N 1
ATOM 760 C CA . ARG A 1 97 ? -4.16 29.828 -0.028 1 86.69 97 ARG A CA 1
ATOM 761 C C . ARG A 1 97 ? -4.297 29.234 1.369 1 86.69 97 ARG A C 1
ATOM 763 O O . ARG A 1 97 ? -3.354 28.625 1.885 1 86.69 97 ARG A O 1
ATOM 770 N N . LYS A 1 98 ? -5.492 29.484 1.86 1 91.81 98 LYS A N 1
ATOM 771 C CA . LYS A 1 98 ? -5.773 28.969 3.197 1 91.81 98 LYS A CA 1
ATOM 772 C C . LYS A 1 98 ? -6.227 27.516 3.143 1 91.81 98 LYS A C 1
ATOM 774 O O . LYS A 1 98 ? -6.992 27.125 2.256 1 91.81 98 LYS A O 1
ATOM 779 N N . LEU A 1 99 ? -5.727 26.781 4.043 1 94.06 99 LEU A N 1
ATOM 780 C CA . LEU A 1 99 ? -6.164 25.406 4.234 1 94.06 99 LEU A CA 1
ATOM 781 C C . LEU A 1 99 ? -7.215 25.312 5.34 1 94.06 99 LEU A C 1
ATOM 783 O O . LEU A 1 99 ? -6.879 25.109 6.508 1 94.06 99 LEU A O 1
ATOM 787 N N . GLU A 1 100 ? -8.359 25.453 4.938 1 93.62 100 GLU A N 1
ATOM 788 C CA . GLU A 1 100 ? -9.469 25.656 5.871 1 93.62 100 GLU A CA 1
ATOM 789 C C . GLU A 1 100 ? -9.703 24.406 6.719 1 93.62 100 GLU A C 1
ATOM 791 O O . GLU A 1 100 ? -9.773 24.484 7.945 1 93.62 100 GLU A O 1
ATOM 796 N N . THR A 1 101 ? -9.797 23.297 6.094 1 92.69 101 THR A N 1
ATOM 797 C CA . THR A 1 101 ? -10.109 22.062 6.809 1 92.69 101 THR A CA 1
ATOM 798 C C . THR A 1 101 ? -8.914 21.609 7.637 1 92.69 101 THR A C 1
ATOM 800 O O . THR A 1 101 ? -9.07 21.234 8.805 1 92.69 101 THR A O 1
ATOM 803 N N . LEU A 1 102 ? -7.805 21.641 7.012 1 92.94 102 LEU A N 1
ATOM 804 C CA . LEU A 1 102 ? -6.59 21.25 7.727 1 92.94 102 LEU A CA 1
ATOM 805 C C . LEU A 1 102 ? -6.328 22.203 8.898 1 92.94 102 LEU A C 1
ATOM 807 O O . LEU A 1 102 ? -5.965 21.75 9.984 1 92.94 102 LEU A O 1
ATOM 811 N N . GLY A 1 103 ? -6.5 23.453 8.609 1 91.62 103 GLY A N 1
ATOM 812 C CA . GLY A 1 103 ? -6.355 24.422 9.688 1 91.62 103 GLY A CA 1
ATOM 813 C C . GLY A 1 103 ? -7.301 24.172 10.844 1 91.62 103 GLY A C 1
ATOM 814 O O . GLY A 1 103 ? -6.918 24.328 12.008 1 91.62 103 GLY A O 1
ATOM 815 N N . HIS A 1 104 ? -8.453 23.766 10.523 1 88.88 104 HIS A N 1
ATOM 816 C CA . HIS A 1 104 ? -9.445 23.469 11.547 1 88.88 104 HIS A CA 1
ATOM 817 C C . HIS A 1 104 ? -9.008 22.297 12.414 1 88.88 104 HIS A C 1
ATOM 819 O O . HIS A 1 104 ? -9.109 22.359 13.641 1 88.88 104 HIS A O 1
ATOM 825 N N . VAL A 1 105 ? -8.555 21.297 11.812 1 87.19 105 VAL A N 1
ATOM 826 C CA . VAL A 1 105 ? -8.133 20.094 12.516 1 87.19 105 VAL A CA 1
ATOM 827 C C . VAL A 1 105 ? -6.922 20.406 13.391 1 87.19 105 VAL A C 1
ATOM 829 O O . VAL A 1 105 ? -6.797 19.875 14.5 1 87.19 105 VAL A O 1
ATOM 832 N N . LEU A 1 106 ? -6.145 21.203 12.867 1 86.81 106 LEU A N 1
ATOM 833 C CA . LEU A 1 106 ? -4.922 21.547 13.586 1 86.81 106 LEU A CA 1
ATOM 834 C C . LEU A 1 106 ? -5.172 22.672 14.586 1 86.81 106 LEU A C 1
ATOM 836 O O . LEU A 1 106 ? -4.281 23.016 15.367 1 86.81 106 LEU A O 1
ATOM 840 N N . LYS A 1 107 ? -6.316 23.266 14.516 1 85 107 LYS A N 1
ATOM 841 C CA . LYS A 1 107 ? -6.711 24.359 15.406 1 85 107 LYS A CA 1
ATOM 842 C C . LYS A 1 107 ? -5.797 25.562 15.234 1 85 107 LYS A C 1
ATOM 844 O O . LYS A 1 107 ? -5.383 26.188 16.219 1 85 107 LYS A O 1
ATOM 849 N N . THR A 1 108 ? -5.379 25.781 14.07 1 85.62 108 THR A N 1
ATOM 850 C CA . THR A 1 108 ? -4.559 26.938 13.711 1 85.62 108 THR A CA 1
ATOM 851 C C . THR A 1 108 ? -4.82 27.359 12.266 1 85.62 108 THR A C 1
ATOM 853 O O . THR A 1 108 ? -5.312 26.562 11.461 1 85.62 108 THR A O 1
ATOM 856 N N . GLU A 1 109 ? -4.645 28.688 12.078 1 88.12 109 GLU A N 1
ATOM 857 C CA . GLU A 1 109 ? -4.648 29.109 10.68 1 88.12 109 GLU A CA 1
ATOM 858 C C . GLU A 1 109 ? -3.41 28.609 9.945 1 88.12 109 GLU A C 1
ATOM 860 O O . GLU A 1 109 ? -2.303 28.656 10.484 1 88.12 109 GLU A O 1
ATOM 865 N N . LEU A 1 110 ? -3.684 27.953 8.852 1 90.25 110 LEU A N 1
ATOM 866 C CA . LEU A 1 110 ? -2.588 27.359 8.086 1 90.25 110 LEU A CA 1
ATOM 867 C C . LEU A 1 110 ? -2.719 27.688 6.602 1 90.25 110 LEU A C 1
ATOM 869 O O . LEU A 1 110 ? -3.803 27.562 6.027 1 90.25 110 LEU A O 1
ATOM 873 N N . THR A 1 111 ? -1.652 28.188 6.07 1 92.06 111 THR A N 1
ATOM 874 C CA . THR A 1 111 ? -1.601 28.422 4.629 1 92.06 111 THR A CA 1
ATOM 875 C C . THR A 1 111 ? -0.674 27.422 3.951 1 92.06 111 THR A C 1
ATOM 877 O O . THR A 1 111 ? 0.136 26.766 4.613 1 92.06 111 THR A O 1
ATOM 880 N N . LEU A 1 112 ? -0.843 27.312 2.658 1 93.12 112 LEU A N 1
ATOM 881 C CA . LEU A 1 112 ? 0.013 26.422 1.882 1 93.12 112 LEU A CA 1
ATOM 882 C C . LEU A 1 112 ? 1.475 26.844 1.987 1 93.12 112 LEU A C 1
ATOM 884 O O . LEU A 1 112 ? 2.369 26 2.025 1 93.12 112 LEU A O 1
ATOM 888 N N . TYR A 1 113 ? 1.692 28.109 2.086 1 92.81 113 TYR A N 1
ATOM 889 C CA . TYR A 1 113 ? 3.045 28.641 2.201 1 92.81 113 TYR A CA 1
ATOM 890 C C . TYR A 1 113 ? 3.695 28.203 3.508 1 92.81 113 TYR A C 1
ATOM 892 O O . TYR A 1 113 ? 4.879 27.859 3.535 1 92.81 113 TYR A O 1
ATOM 900 N N . GLN A 1 114 ? 2.938 28.266 4.539 1 91.69 114 GLN A N 1
ATOM 901 C CA . GLN A 1 114 ? 3.457 27.859 5.84 1 91.69 114 GLN A CA 1
ATOM 902 C C . GLN A 1 114 ? 3.854 26.391 5.844 1 91.69 114 GLN A C 1
ATOM 904 O O . GLN A 1 114 ? 4.848 26.016 6.465 1 91.69 114 GLN A O 1
ATOM 909 N N . VAL A 1 115 ? 3.088 25.578 5.156 1 92.56 115 VAL A N 1
ATOM 910 C CA . VAL A 1 115 ? 3.43 24.156 5.047 1 92.56 115 VAL A CA 1
ATOM 911 C C . VAL A 1 115 ? 4.703 24 4.223 1 92.56 115 VAL A C 1
ATOM 913 O O . VAL A 1 115 ? 5.594 23.219 4.586 1 92.56 115 VAL A O 1
ATOM 916 N N . HIS A 1 116 ? 4.766 24.734 3.213 1 93.75 116 HIS A N 1
ATOM 917 C CA . HIS A 1 116 ? 5.934 24.656 2.34 1 93.75 116 HIS A CA 1
ATOM 918 C C . HIS A 1 116 ? 7.207 25.047 3.082 1 93.75 116 HIS A C 1
ATOM 920 O O . HIS A 1 116 ? 8.273 24.469 2.824 1 93.75 116 HIS A O 1
ATOM 926 N N . ARG A 1 117 ? 7.078 25.906 3.996 1 91.69 117 ARG A N 1
ATOM 927 C CA . ARG A 1 117 ? 8.234 26.328 4.777 1 91.69 117 ARG A CA 1
ATOM 928 C C . ARG A 1 117 ? 8.773 25.188 5.629 1 91.69 117 ARG A C 1
ATOM 930 O O . ARG A 1 117 ? 9.938 25.188 6.023 1 91.69 117 ARG A O 1
ATOM 937 N N . MET A 1 118 ? 7.938 24.266 5.883 1 91.69 118 MET A N 1
ATOM 938 C CA . MET A 1 118 ? 8.328 23.125 6.688 1 91.69 118 MET A CA 1
ATOM 939 C C . MET A 1 118 ? 8.773 21.969 5.805 1 91.69 118 MET A C 1
ATOM 941 O O . MET A 1 118 ? 8.891 20.828 6.266 1 91.69 118 MET A O 1
ATOM 945 N N . ARG A 1 119 ? 9.016 22.234 4.625 1 93.56 119 ARG A N 1
ATOM 946 C CA . ARG A 1 119 ? 9.266 21.219 3.602 1 93.56 119 ARG A CA 1
ATOM 947 C C . ARG A 1 119 ? 10.406 20.297 4.008 1 93.56 119 ARG A C 1
ATOM 949 O O . ARG A 1 119 ? 10.266 19.062 3.969 1 93.56 119 ARG A O 1
ATOM 956 N N . SER A 1 120 ? 11.578 20.875 4.41 1 93.81 120 SER A N 1
ATOM 957 C CA . SER A 1 120 ? 12.758 20.062 4.723 1 93.81 120 SER A CA 1
ATOM 958 C C . SER A 1 120 ? 12.469 19.094 5.863 1 93.81 120 SER A C 1
ATOM 960 O O . SER A 1 120 ? 12.852 17.922 5.801 1 93.81 120 SER A O 1
ATOM 962 N N . VAL A 1 121 ? 11.781 19.578 6.805 1 95.12 121 VAL A N 1
ATOM 963 C CA . VAL A 1 121 ? 11.469 18.75 7.973 1 95.12 121 VAL A CA 1
ATOM 964 C C . VAL A 1 121 ? 10.438 17.703 7.598 1 95.12 121 VAL A C 1
ATOM 966 O O . VAL A 1 121 ? 10.586 16.516 7.941 1 95.12 121 VAL A O 1
ATOM 969 N N . LEU A 1 122 ? 9.461 18.062 6.891 1 95.31 122 LEU A N 1
ATOM 970 C CA . LEU A 1 122 ? 8.383 17.141 6.52 1 95.31 122 LEU A CA 1
ATOM 971 C C . LEU A 1 122 ? 8.898 16.062 5.582 1 95.31 122 LEU A C 1
ATOM 973 O O . LEU A 1 122 ? 8.5 14.898 5.695 1 95.31 122 LEU A O 1
ATOM 977 N N . LEU A 1 123 ? 9.789 16.375 4.738 1 95.69 123 LEU A N 1
ATOM 978 C CA . LEU A 1 123 ? 10.336 15.406 3.793 1 95.69 123 LEU A CA 1
ATOM 979 C C . LEU A 1 123 ? 11.195 14.375 4.512 1 95.69 123 LEU A C 1
ATOM 981 O O . LEU A 1 123 ? 11.453 13.289 3.979 1 95.69 123 LEU A O 1
ATOM 985 N N . THR A 1 124 ? 11.602 14.711 5.695 1 94.88 124 THR A N 1
ATOM 986 C CA . THR A 1 124 ? 12.367 13.781 6.516 1 94.88 124 THR A CA 1
ATOM 987 C C . THR A 1 124 ? 11.445 12.945 7.398 1 94.88 124 THR A C 1
ATOM 989 O O . THR A 1 124 ? 11.625 11.734 7.523 1 94.88 124 THR A O 1
ATOM 992 N N . ILE A 1 125 ? 10.438 13.492 7.898 1 96.19 125 ILE A N 1
ATOM 993 C CA . ILE A 1 125 ? 9.609 12.867 8.922 1 96.19 125 ILE A CA 1
ATOM 994 C C . ILE A 1 125 ? 8.57 11.961 8.266 1 96.19 125 ILE A C 1
ATOM 996 O O . ILE A 1 125 ? 8.242 10.898 8.789 1 96.19 125 ILE A O 1
ATOM 1000 N N . ILE A 1 126 ? 8.094 12.359 7.086 1 96.81 126 ILE A N 1
ATOM 1001 C CA . ILE A 1 126 ? 6.984 11.648 6.461 1 96.81 126 ILE A CA 1
ATOM 1002 C C . ILE A 1 126 ? 7.422 10.234 6.094 1 96.81 126 ILE A C 1
ATOM 1004 O O . ILE A 1 126 ? 6.75 9.258 6.441 1 96.81 126 ILE A O 1
ATOM 1008 N N . PRO A 1 127 ? 8.516 10.109 5.441 1 95.75 127 PRO A N 1
ATOM 1009 C CA . PRO A 1 127 ? 8.914 8.742 5.117 1 95.75 127 PRO A CA 1
ATOM 1010 C C . PRO A 1 127 ? 9.172 7.891 6.359 1 95.75 127 PRO A C 1
ATOM 1012 O O . PRO A 1 127 ? 8.891 6.688 6.359 1 95.75 127 PRO A O 1
ATOM 1015 N N . ASP A 1 128 ? 9.672 8.453 7.367 1 94.69 128 ASP A N 1
ATOM 1016 C CA . ASP A 1 128 ? 9.883 7.742 8.625 1 94.69 128 ASP A CA 1
ATOM 1017 C C . ASP A 1 128 ? 8.555 7.316 9.242 1 94.69 128 ASP A C 1
ATOM 1019 O O . ASP A 1 128 ? 8.422 6.199 9.75 1 94.69 128 ASP A O 1
ATOM 1023 N N . THR A 1 129 ? 7.66 8.172 9.234 1 94.75 129 THR A N 1
ATOM 1024 C CA . THR A 1 129 ? 6.324 7.879 9.742 1 94.75 129 THR A CA 1
ATOM 1025 C C . THR A 1 129 ? 5.66 6.77 8.93 1 94.75 129 THR A C 1
ATOM 1027 O O . THR A 1 129 ? 5.004 5.895 9.492 1 94.75 129 THR A O 1
ATOM 1030 N N . LEU A 1 130 ? 5.828 6.836 7.633 1 95 130 LEU A N 1
ATOM 1031 C CA . LEU A 1 130 ? 5.289 5.812 6.75 1 95 130 LEU A CA 1
ATOM 1032 C C . LEU A 1 130 ? 5.852 4.438 7.098 1 95 130 LEU A C 1
ATOM 1034 O O . LEU A 1 130 ? 5.094 3.5 7.355 1 95 130 LEU A O 1
ATOM 1038 N N . SER A 1 131 ? 7.078 4.348 7.211 1 90.31 131 SER A N 1
ATOM 1039 C CA . SER A 1 131 ? 7.75 3.059 7.328 1 90.31 131 SER A CA 1
ATOM 1040 C C . SER A 1 131 ? 7.684 2.525 8.758 1 90.31 131 SER A C 1
ATOM 1042 O O . SER A 1 131 ? 7.602 1.313 8.969 1 90.31 131 SER A O 1
ATOM 1044 N N . ASN A 1 132 ? 7.648 3.383 9.719 1 88.5 132 ASN A N 1
ATOM 1045 C CA . ASN A 1 132 ? 7.797 2.93 11.102 1 88.5 132 ASN A CA 1
ATOM 1046 C C . ASN A 1 132 ? 6.477 3.01 11.859 1 88.5 132 ASN A C 1
ATOM 1048 O O . ASN A 1 132 ? 6.305 2.352 12.891 1 88.5 132 ASN A O 1
ATOM 1052 N N . ILE A 1 133 ? 5.598 3.773 11.391 1 90.12 133 ILE A N 1
ATOM 1053 C CA . ILE A 1 133 ? 4.332 3.926 12.102 1 90.12 133 ILE A CA 1
ATOM 1054 C C . ILE A 1 133 ? 3.193 3.357 11.258 1 90.12 133 ILE A C 1
ATOM 1056 O O . ILE A 1 133 ? 2.572 2.359 11.641 1 90.12 133 ILE A O 1
ATOM 1060 N N . CYS A 1 134 ? 3.029 3.887 10.078 1 93.06 134 CYS A N 1
ATOM 1061 C CA . CYS A 1 134 ? 1.906 3.477 9.242 1 93.06 134 CYS A CA 1
ATOM 1062 C C . CYS A 1 134 ? 2 1.996 8.891 1 93.06 134 CYS A C 1
ATOM 1064 O O . CYS A 1 134 ? 0.994 1.286 8.898 1 93.06 134 CYS A O 1
ATOM 1066 N N . SER A 1 135 ? 3.199 1.564 8.594 1 91 135 SER A N 1
ATOM 1067 C CA . SER A 1 135 ? 3.365 0.159 8.234 1 91 135 SER A CA 1
ATOM 1068 C C . SER A 1 135 ? 2.91 -0.756 9.367 1 91 135 SER A C 1
ATOM 1070 O O . SER A 1 135 ? 2.342 -1.821 9.117 1 91 135 SER A O 1
ATOM 1072 N N . ARG A 1 136 ? 3.051 -0.306 10.531 1 87.12 136 ARG A N 1
ATOM 1073 C CA . ARG A 1 136 ? 2.736 -1.128 11.695 1 87.12 136 ARG A CA 1
ATOM 1074 C C . ARG A 1 136 ? 1.26 -1.021 12.055 1 87.12 136 ARG A C 1
ATOM 1076 O O . ARG A 1 136 ? 0.628 -2.018 12.414 1 87.12 136 ARG A O 1
ATOM 1083 N N . ILE A 1 137 ? 0.769 0.077 11.977 1 89.38 137 ILE A N 1
ATOM 1084 C CA . ILE A 1 137 ? -0.571 0.256 12.523 1 89.38 137 ILE A CA 1
ATOM 1085 C C . ILE A 1 137 ? -1.608 0.077 11.422 1 89.38 137 ILE A C 1
ATOM 1087 O O . ILE A 1 137 ? -2.77 -0.236 11.695 1 89.38 137 ILE A O 1
ATOM 1091 N N . LEU A 1 138 ? -1.188 0.223 10.156 1 92.38 138 LEU A N 1
ATOM 1092 C CA . LEU A 1 138 ? -2.166 0.203 9.078 1 92.38 138 LEU A CA 1
ATOM 1093 C C . LEU A 1 138 ? -1.863 -0.922 8.094 1 92.38 138 LEU A C 1
ATOM 1095 O O . LEU A 1 138 ? -2.604 -1.124 7.129 1 92.38 138 LEU A O 1
ATOM 1099 N N . GLY A 1 139 ? -0.79 -1.605 8.297 1 89.5 139 GLY A N 1
ATOM 1100 C CA . GLY A 1 139 ? -0.332 -2.592 7.328 1 89.5 139 GLY A CA 1
ATOM 1101 C C . GLY A 1 139 ? -1.421 -3.557 6.902 1 89.5 139 GLY A C 1
ATOM 1102 O O . GLY A 1 139 ? -1.686 -3.713 5.707 1 89.5 139 GLY A O 1
ATOM 1103 N N . ASP A 1 140 ? -2.062 -4.172 7.797 1 88.81 140 ASP A N 1
ATOM 1104 C CA . ASP A 1 140 ? -3.064 -5.188 7.492 1 88.81 140 ASP A CA 1
ATOM 1105 C C . ASP A 1 140 ? -4.273 -4.578 6.793 1 88.81 140 ASP A C 1
ATOM 1107 O O . ASP A 1 140 ? -4.746 -5.105 5.781 1 88.81 140 ASP A O 1
ATOM 1111 N N . ILE A 1 141 ? -4.727 -3.498 7.246 1 90.38 141 ILE A N 1
ATOM 1112 C CA . ILE A 1 141 ? -5.93 -2.914 6.664 1 90.38 141 ILE A CA 1
ATOM 1113 C C . ILE A 1 141 ? -5.586 -2.256 5.328 1 90.38 141 ILE A C 1
ATOM 1115 O O . ILE A 1 141 ? -6.453 -2.092 4.469 1 90.38 141 ILE A O 1
ATOM 1119 N N . THR A 1 142 ? -4.363 -1.822 5.191 1 93.12 142 THR A N 1
ATOM 1120 C CA . THR A 1 142 ? -3.922 -1.375 3.875 1 93.12 142 THR A CA 1
ATOM 1121 C C . THR A 1 142 ? -4.055 -2.496 2.85 1 93.12 142 THR A C 1
ATOM 1123 O O . THR A 1 142 ? -4.535 -2.273 1.736 1 93.12 142 THR A O 1
ATOM 1126 N N . MET A 1 143 ? -3.682 -3.652 3.254 1 93.88 143 MET A N 1
ATOM 1127 C CA . MET A 1 143 ? -3.773 -4.797 2.354 1 93.88 143 MET A CA 1
ATOM 1128 C C . MET A 1 143 ? -5.227 -5.105 2.012 1 93.88 143 MET A C 1
ATOM 1130 O O . MET A 1 143 ? -5.547 -5.43 0.866 1 93.88 143 MET A O 1
ATOM 1134 N N . ASP A 1 144 ? -6.059 -4.98 3.01 1 91.81 144 ASP A N 1
ATOM 1135 C CA . ASP A 1 144 ? -7.484 -5.16 2.75 1 91.81 144 ASP A CA 1
ATOM 1136 C C . ASP A 1 144 ? -7.988 -4.145 1.724 1 91.81 144 ASP A C 1
ATOM 1138 O O . ASP A 1 144 ? -8.773 -4.492 0.837 1 91.81 144 ASP A O 1
ATOM 1142 N N . ALA A 1 145 ? -7.539 -2.988 1.905 1 91.69 145 ALA A N 1
ATOM 1143 C CA . ALA A 1 145 ? -7.969 -1.916 1.013 1 91.69 145 ALA A CA 1
ATOM 1144 C C . ALA A 1 145 ? -7.465 -2.146 -0.408 1 91.69 145 ALA A C 1
ATOM 1146 O O . ALA A 1 145 ? -8.156 -1.84 -1.379 1 91.69 145 ALA A O 1
ATOM 1147 N N . VAL A 1 146 ? -6.285 -2.607 -0.544 1 92.56 146 VAL A N 1
ATOM 1148 C CA . VAL A 1 146 ? -5.711 -2.91 -1.852 1 92.56 146 VAL A CA 1
ATOM 1149 C C . VAL A 1 146 ? -6.551 -3.98 -2.549 1 92.56 146 VAL A C 1
ATOM 1151 O O . VAL A 1 146 ? -6.855 -3.861 -3.736 1 92.56 146 VAL A O 1
ATOM 1154 N N . TRP A 1 147 ? -6.91 -4.961 -1.83 1 93.12 147 TRP A N 1
ATOM 1155 C CA . TRP A 1 147 ? -7.738 -6.035 -2.369 1 93.12 147 TRP A CA 1
ATOM 1156 C C . TRP A 1 147 ? -9.094 -5.504 -2.818 1 93.12 147 TRP A C 1
ATOM 1158 O O . TRP A 1 147 ? -9.586 -5.859 -3.893 1 93.12 147 TRP A O 1
ATOM 1168 N N . LEU A 1 148 ? -9.664 -4.723 -2.008 1 89.38 148 LEU A N 1
ATOM 1169 C CA . LEU A 1 148 ? -10.953 -4.141 -2.342 1 89.38 148 LEU A CA 1
ATOM 1170 C C . LEU A 1 148 ? -10.859 -3.297 -3.609 1 89.38 148 LEU A C 1
ATOM 1172 O O . LEU A 1 148 ? -11.758 -3.336 -4.453 1 89.38 148 LEU A O 1
ATOM 1176 N N . GLU A 1 149 ? -9.867 -2.518 -3.668 1 88.5 149 GLU A N 1
ATOM 1177 C CA . GLU A 1 149 ? -9.656 -1.718 -4.871 1 88.5 149 GLU A CA 1
ATOM 1178 C C . GLU A 1 149 ? -9.531 -2.604 -6.109 1 88.5 149 GLU A C 1
ATOM 1180 O O . GLU A 1 149 ? -10.055 -2.271 -7.172 1 88.5 149 GLU A O 1
ATOM 1185 N N . TYR A 1 150 ? -8.828 -3.684 -5.957 1 88.88 150 TYR A N 1
ATOM 1186 C CA . TYR A 1 150 ? -8.688 -4.668 -7.02 1 88.88 150 TYR A CA 1
ATOM 1187 C C . TYR A 1 150 ? -10.047 -5.219 -7.434 1 88.88 150 TYR A C 1
ATOM 1189 O O . TYR A 1 150 ? -10.352 -5.312 -8.625 1 88.88 150 TYR A O 1
ATOM 1197 N N . GLN A 1 151 ? -10.852 -5.492 -6.473 1 89 151 GLN A N 1
ATOM 1198 C CA . GLN A 1 151 ? -12.172 -6.051 -6.758 1 89 151 GLN A CA 1
ATOM 1199 C C . GLN A 1 151 ? -13.055 -5.039 -7.48 1 89 151 GLN A C 1
ATOM 1201 O O . GLN A 1 151 ? -13.844 -5.41 -8.352 1 89 151 GLN A O 1
ATOM 1206 N N . ARG A 1 152 ? -12.812 -3.82 -7.152 1 85.31 152 ARG A N 1
ATOM 1207 C CA . ARG A 1 152 ? -13.656 -2.768 -7.711 1 85.31 152 ARG A CA 1
ATOM 1208 C C . ARG A 1 152 ? -13.234 -2.42 -9.133 1 85.31 152 ARG A C 1
ATOM 1210 O O . ARG A 1 152 ? -14.07 -2.131 -9.984 1 85.31 152 ARG A O 1
ATOM 1217 N N . ASN A 1 153 ? -11.922 -2.422 -9.281 1 84.44 153 ASN A N 1
ATOM 1218 C CA . ASN A 1 153 ? -11.398 -2.053 -10.594 1 84.44 153 ASN A CA 1
ATOM 1219 C C . ASN A 1 153 ? -10.258 -2.973 -11.023 1 84.44 153 ASN A C 1
ATOM 1221 O O . ASN A 1 153 ? -9.102 -2.551 -11.078 1 84.44 153 ASN A O 1
ATOM 1225 N N . PRO A 1 154 ? -10.641 -4.125 -11.516 1 80.31 154 PRO A N 1
ATOM 1226 C CA . PRO A 1 154 ? -9.602 -5.094 -11.875 1 80.31 154 PRO A CA 1
ATOM 1227 C C . PRO A 1 154 ? -8.734 -4.621 -13.039 1 80.31 154 PRO A C 1
ATOM 1229 O O . PRO A 1 154 ? -7.562 -5.008 -13.141 1 80.31 154 PRO A O 1
ATOM 1232 N N . LYS A 1 155 ? -9.234 -3.709 -13.836 1 78.44 155 LYS A N 1
ATOM 1233 C CA . LYS A 1 155 ? -8.508 -3.252 -15.016 1 78.44 155 LYS A CA 1
ATOM 1234 C C . LYS A 1 155 ? -7.406 -2.264 -14.633 1 78.44 155 LYS A C 1
ATOM 1236 O O . LYS A 1 155 ? -6.484 -2.021 -15.414 1 78.44 155 LYS A O 1
ATOM 1241 N N . ARG A 1 156 ? -7.609 -1.75 -13.469 1 73.12 156 ARG A N 1
ATOM 1242 C CA . ARG A 1 156 ? -6.641 -0.744 -13.055 1 73.12 156 ARG A CA 1
ATOM 1243 C C . ARG A 1 156 ? -5.484 -1.381 -12.289 1 73.12 156 ARG A C 1
ATOM 1245 O O . ARG A 1 156 ? -4.633 -0.678 -11.742 1 73.12 156 ARG A O 1
ATOM 1252 N N . LEU A 1 157 ? -5.527 -2.678 -12.328 1 75.56 157 LEU A N 1
ATOM 1253 C CA . LEU A 1 157 ? -4.32 -3.32 -11.82 1 75.56 157 LEU A CA 1
ATOM 1254 C C . LEU A 1 157 ? -3.158 -3.145 -12.797 1 75.56 157 LEU A C 1
ATOM 1256 O O . LEU A 1 157 ? -2.014 -2.957 -12.375 1 75.56 157 LEU A O 1
ATOM 1260 N N . MET B 1 1 ? 0.904 10.094 25.234 1 24.91 1 MET B N 1
ATOM 1261 C CA . MET B 1 1 ? 1.899 9.266 24.562 1 24.91 1 MET B CA 1
ATOM 1262 C C . MET B 1 1 ? 2.455 8.203 25.516 1 24.91 1 MET B C 1
ATOM 1264 O O . MET B 1 1 ? 3.426 8.461 26.234 1 24.91 1 MET B O 1
ATOM 1268 N N . ASP B 1 2 ? 1.694 7.426 26.172 1 29.12 2 ASP B N 1
ATOM 1269 C CA . ASP B 1 2 ? 2.125 6.5 27.219 1 29.12 2 ASP B CA 1
ATOM 1270 C C . ASP B 1 2 ? 3.129 5.488 26.672 1 29.12 2 ASP B C 1
ATOM 1272 O O . ASP B 1 2 ? 3.166 5.223 25.469 1 29.12 2 ASP B O 1
ATOM 1276 N N . THR B 1 3 ? 4.262 5.121 27.531 1 27.92 3 THR B N 1
ATOM 1277 C CA . THR B 1 3 ? 5.477 4.316 27.531 1 27.92 3 THR B CA 1
ATOM 1278 C C . THR B 1 3 ? 5.16 2.861 27.188 1 27.92 3 THR B C 1
ATOM 1280 O O . THR B 1 3 ? 5.926 1.958 27.531 1 27.92 3 THR B O 1
ATOM 1283 N N . ARG B 1 4 ? 3.918 2.545 26.969 1 29.22 4 ARG B N 1
ATOM 1284 C CA . ARG B 1 4 ? 3.477 1.157 27.078 1 29.22 4 ARG B CA 1
ATOM 1285 C C . ARG B 1 4 ? 4.383 0.231 26.266 1 29.22 4 ARG B C 1
ATOM 1287 O O . ARG B 1 4 ? 5.027 0.662 25.312 1 29.22 4 ARG B O 1
ATOM 1294 N N . ARG B 1 5 ? 4.57 -0.979 26.719 1 30.91 5 ARG B N 1
ATOM 1295 C CA . ARG B 1 5 ? 5.406 -2.135 26.406 1 30.91 5 ARG B CA 1
ATOM 1296 C C . ARG B 1 5 ? 5.367 -2.459 24.922 1 30.91 5 ARG B C 1
ATOM 1298 O O . ARG B 1 5 ? 4.289 -2.602 24.344 1 30.91 5 ARG B O 1
ATOM 1305 N N . LYS B 1 6 ? 6.402 -2.383 24.141 1 34.75 6 LYS B N 1
ATOM 1306 C CA . LYS B 1 6 ? 6.816 -2.391 22.734 1 34.75 6 LYS B CA 1
ATOM 1307 C C . LYS B 1 6 ? 6.43 -3.703 22.062 1 34.75 6 LYS B C 1
ATOM 1309 O O . LYS B 1 6 ? 6.895 -4.773 22.453 1 34.75 6 LYS B O 1
ATOM 1314 N N . PRO B 1 7 ? 5.137 -3.984 21.703 1 37.94 7 PRO B N 1
ATOM 1315 C CA . PRO B 1 7 ? 4.695 -5.297 21.234 1 37.94 7 PRO B CA 1
ATOM 1316 C C . PRO B 1 7 ? 5.73 -5.977 20.328 1 37.94 7 PRO B C 1
ATOM 1318 O O . PRO B 1 7 ? 6.559 -5.301 19.719 1 37.94 7 PRO B O 1
ATOM 1321 N N . SER B 1 8 ? 6.023 -7.262 20.328 1 37.34 8 SER B N 1
ATOM 1322 C CA . SER B 1 8 ? 7.141 -8.016 19.766 1 37.34 8 SER B CA 1
ATOM 1323 C C . SER B 1 8 ? 7.176 -7.891 18.234 1 37.34 8 SER B C 1
ATOM 1325 O O . SER B 1 8 ? 6.352 -8.484 17.547 1 37.34 8 SER B O 1
ATOM 1327 N N . SER B 1 9 ? 7.133 -6.777 17.578 1 46.56 9 SER B N 1
ATOM 1328 C CA . SER B 1 9 ? 7.383 -6.367 16.188 1 46.56 9 SER B CA 1
ATOM 1329 C C . SER B 1 9 ? 8.516 -7.172 15.57 1 46.56 9 SER B C 1
ATOM 1331 O O . SER B 1 9 ? 9.586 -7.324 16.172 1 46.56 9 SER B O 1
ATOM 1333 N N . MET B 1 10 ? 8.008 -8.305 14.742 1 52.41 10 MET B N 1
ATOM 1334 C CA . MET B 1 10 ? 9.156 -8.93 14.086 1 52.41 10 MET B CA 1
ATOM 1335 C C . MET B 1 10 ? 10.242 -7.902 13.789 1 52.41 10 MET B C 1
ATOM 1337 O O . MET B 1 10 ? 9.969 -6.867 13.18 1 52.41 10 MET B O 1
ATOM 1341 N N . THR B 1 11 ? 11.188 -8.125 14.578 1 55.97 11 THR B N 1
ATOM 1342 C CA . THR B 1 11 ? 12.32 -7.25 14.312 1 55.97 11 THR B CA 1
ATOM 1343 C C . THR B 1 11 ? 12.695 -7.293 12.836 1 55.97 11 THR B C 1
ATOM 1345 O O . THR B 1 11 ? 12.336 -8.234 12.125 1 55.97 11 THR B O 1
ATOM 1348 N N . MET B 1 12 ? 12.961 -6.285 12.352 1 61.03 12 MET B N 1
ATOM 1349 C CA . MET B 1 12 ? 13.492 -6.211 10.992 1 61.03 12 MET B CA 1
ATOM 1350 C C . MET B 1 12 ? 14.43 -7.379 10.711 1 61.03 12 MET B C 1
ATOM 1352 O O . MET B 1 12 ? 14.438 -7.926 9.609 1 61.03 12 MET B O 1
ATOM 1356 N N . GLU B 1 13 ? 15.008 -7.801 11.727 1 58.03 13 GLU B N 1
ATOM 1357 C CA . GLU B 1 13 ? 15.953 -8.898 11.586 1 58.03 13 GLU B CA 1
ATOM 1358 C C . GLU B 1 13 ? 15.234 -10.211 11.289 1 58.03 13 GLU B C 1
ATOM 1360 O O . GLU B 1 13 ? 15.68 -10.984 10.43 1 58.03 13 GLU B O 1
ATOM 1365 N N . CYS B 1 14 ? 14.25 -10.414 11.922 1 56.94 14 CYS B N 1
ATOM 1366 C CA . CYS B 1 14 ? 13.484 -11.633 11.695 1 56.94 14 CYS B CA 1
ATOM 1367 C C . CYS B 1 14 ? 12.867 -11.648 10.305 1 56.94 14 CYS B C 1
ATOM 1369 O O . CYS B 1 14 ? 12.867 -12.672 9.625 1 56.94 14 CYS B O 1
ATOM 1371 N N . LEU B 1 15 ? 12.461 -10.523 9.875 1 66.06 15 LEU B N 1
ATOM 1372 C CA . LEU B 1 15 ? 11.875 -10.406 8.547 1 66.06 15 LEU B CA 1
ATOM 1373 C C . LEU B 1 15 ? 12.898 -10.727 7.465 1 66.06 15 LEU B C 1
ATOM 1375 O O . LEU B 1 15 ? 12.602 -11.461 6.523 1 66.06 15 LEU B O 1
ATOM 1379 N N . GLU B 1 16 ? 13.992 -10.305 7.723 1 65.69 16 GLU B N 1
ATOM 1380 C CA . GLU B 1 16 ? 15.047 -10.531 6.738 1 65.69 16 GLU B CA 1
ATOM 1381 C C . GLU B 1 16 ? 15.484 -11.984 6.723 1 65.69 16 GLU B C 1
ATOM 1383 O O . GLU B 1 16 ? 15.797 -12.539 5.664 1 65.69 16 GLU B O 1
ATOM 1388 N N . MET B 1 17 ? 15.445 -12.539 7.848 1 60.41 17 MET B N 1
ATOM 1389 C CA . MET B 1 17 ? 15.93 -13.906 7.977 1 60.41 17 MET B CA 1
ATOM 1390 C C . MET B 1 17 ? 14.945 -14.891 7.363 1 60.41 17 MET B C 1
ATOM 1392 O O . MET B 1 17 ? 15.344 -15.836 6.672 1 60.41 17 MET B O 1
ATOM 1396 N N . PHE B 1 18 ? 13.789 -14.688 7.523 1 67.19 18 PHE B N 1
ATOM 1397 C CA . PHE B 1 18 ? 12.82 -15.719 7.156 1 67.19 18 PHE B CA 1
ATOM 1398 C C . PHE B 1 18 ? 12.102 -15.359 5.863 1 67.19 18 PHE B C 1
ATOM 1400 O O . PHE B 1 18 ? 11.641 -16.234 5.133 1 67.19 18 PHE B O 1
ATOM 1407 N N . HIS B 1 19 ? 12.172 -14.133 5.531 1 77.44 19 HIS B N 1
ATOM 1408 C CA . HIS B 1 19 ? 11.43 -13.68 4.359 1 77.44 19 HIS B CA 1
ATOM 1409 C C . HIS B 1 19 ? 12.305 -12.812 3.455 1 77.44 19 HIS B C 1
ATOM 1411 O O . HIS B 1 19 ? 11.797 -11.93 2.764 1 77.44 19 HIS B O 1
ATOM 1417 N N . GLY B 1 20 ? 13.586 -13.102 3.576 1 82.31 20 GLY B N 1
ATOM 1418 C CA . GLY B 1 20 ? 14.539 -12.32 2.812 1 82.31 20 GLY B CA 1
ATOM 1419 C C . GLY B 1 20 ? 14.32 -12.398 1.313 1 82.31 20 GLY B C 1
ATOM 1420 O O . GLY B 1 20 ? 14.391 -11.391 0.612 1 82.31 20 GLY B O 1
ATOM 1421 N N . ILE B 1 21 ? 14.016 -13.578 0.918 1 85 21 ILE B N 1
ATOM 1422 C CA . ILE B 1 21 ? 13.836 -13.797 -0.512 1 85 21 ILE B CA 1
ATOM 1423 C C . ILE B 1 21 ? 12.602 -13.047 -1.001 1 85 21 ILE B C 1
ATOM 1425 O O . ILE B 1 21 ? 12.625 -12.406 -2.057 1 85 21 ILE B O 1
ATOM 1429 N N . ASP B 1 22 ? 11.547 -13.141 -0.27 1 88.56 22 ASP B N 1
ATOM 1430 C CA . ASP B 1 22 ? 10.312 -12.445 -0.63 1 88.56 22 ASP B CA 1
ATOM 1431 C C . ASP B 1 22 ? 10.531 -10.93 -0.679 1 88.56 22 ASP B C 1
ATOM 1433 O O . ASP B 1 22 ? 10.062 -10.266 -1.605 1 88.56 22 ASP B O 1
ATOM 1437 N N . ARG B 1 23 ? 11.266 -10.453 0.244 1 89.69 23 ARG B N 1
ATOM 1438 C CA . ARG B 1 23 ? 11.539 -9.023 0.322 1 89.69 23 ARG B CA 1
ATOM 1439 C C . ARG B 1 23 ? 12.422 -8.57 -0.835 1 89.69 23 ARG B C 1
ATOM 1441 O O . ARG B 1 23 ? 12.195 -7.508 -1.418 1 89.69 23 ARG B O 1
ATOM 1448 N N . THR B 1 24 ? 13.359 -9.367 -1.103 1 86.94 24 THR B N 1
ATOM 1449 C CA . THR B 1 24 ? 14.234 -9.07 -2.23 1 86.94 24 THR B CA 1
ATOM 1450 C C . THR B 1 24 ? 13.445 -9.055 -3.537 1 86.94 24 THR B C 1
ATOM 1452 O O . THR B 1 24 ? 13.633 -8.156 -4.363 1 86.94 24 THR B O 1
ATOM 1455 N N . ALA B 1 25 ? 12.609 -9.984 -3.672 1 86.94 25 ALA B N 1
ATOM 1456 C CA . ALA B 1 25 ? 11.773 -10.039 -4.867 1 86.94 25 ALA B CA 1
ATOM 1457 C C . ALA B 1 25 ? 10.914 -8.781 -5 1 86.94 25 ALA B C 1
ATOM 1459 O O . ALA B 1 25 ? 10.836 -8.188 -6.074 1 86.94 25 ALA B O 1
ATOM 1460 N N . PHE B 1 26 ? 10.367 -8.391 -3.928 1 90.25 26 PHE B N 1
ATOM 1461 C CA . PHE B 1 26 ? 9.508 -7.207 -3.936 1 90.25 26 PHE B CA 1
ATOM 1462 C C . PHE B 1 26 ? 10.312 -5.957 -4.27 1 90.25 26 PHE B C 1
ATOM 1464 O O . PHE B 1 26 ? 9.844 -5.09 -5.012 1 90.25 26 PHE B O 1
ATOM 1471 N N . ARG B 1 27 ? 11.422 -5.891 -3.76 1 86.06 27 ARG B N 1
ATOM 1472 C CA . ARG B 1 27 ? 12.289 -4.75 -4.051 1 86.06 27 ARG B CA 1
ATOM 1473 C C . ARG B 1 27 ? 12.641 -4.691 -5.531 1 86.06 27 ARG B C 1
ATOM 1475 O O . ARG B 1 27 ? 12.672 -3.611 -6.125 1 86.06 27 ARG B O 1
ATOM 1482 N N . ILE B 1 28 ? 12.852 -5.789 -6.051 1 83.88 28 ILE B N 1
ATOM 1483 C CA . ILE B 1 28 ? 13.188 -5.852 -7.473 1 83.88 28 ILE B CA 1
ATOM 1484 C C . ILE B 1 28 ? 11.984 -5.395 -8.297 1 83.88 28 ILE B C 1
ATOM 1486 O O . ILE B 1 28 ? 12.133 -4.59 -9.227 1 83.88 28 ILE B O 1
ATOM 1490 N N . LEU B 1 29 ? 10.883 -5.836 -7.926 1 83.56 29 LEU B N 1
ATOM 1491 C CA . LEU B 1 29 ? 9.664 -5.484 -8.648 1 83.56 29 LEU B CA 1
ATOM 1492 C C . LEU B 1 29 ? 9.391 -3.986 -8.555 1 83.56 29 LEU B C 1
ATOM 1494 O O . LEU B 1 29 ? 9.047 -3.352 -9.555 1 83.56 29 LEU B O 1
ATOM 1498 N N . THR B 1 30 ? 9.547 -3.426 -7.406 1 82.88 30 THR B N 1
ATOM 1499 C CA . THR B 1 30 ? 9.164 -2.037 -7.172 1 82.88 30 THR B CA 1
ATOM 1500 C C . THR B 1 30 ? 10.234 -1.084 -7.691 1 82.88 30 THR B C 1
ATOM 1502 O O . THR B 1 30 ? 9.938 0.065 -8.023 1 82.88 30 THR B O 1
ATOM 1505 N N . GLN B 1 31 ? 11.391 -1.484 -7.766 1 76.25 31 GLN B N 1
ATOM 1506 C CA . GLN B 1 31 ? 12.469 -0.577 -8.133 1 76.25 31 GLN B CA 1
ATOM 1507 C C . GLN B 1 31 ? 12.797 -0.687 -9.625 1 76.25 31 GLN B C 1
ATOM 1509 O O . GLN B 1 31 ? 13.273 0.273 -10.234 1 76.25 31 GLN B O 1
ATOM 1514 N N . VAL B 1 32 ? 12.406 -1.804 -10.172 1 66.75 32 VAL B N 1
ATOM 1515 C CA . VAL B 1 32 ? 12.875 -2.031 -11.539 1 66.75 32 VAL B CA 1
ATOM 1516 C C . VAL B 1 32 ? 11.719 -1.852 -12.516 1 66.75 32 VAL B C 1
ATOM 1518 O O . VAL B 1 32 ? 11.898 -1.291 -13.602 1 66.75 32 VAL B O 1
ATOM 1521 N N . LEU B 1 33 ? 10.492 -2.16 -12.188 1 62.69 33 LEU B N 1
ATOM 1522 C CA . LEU B 1 33 ? 9.453 -2.314 -13.195 1 62.69 33 LEU B CA 1
ATOM 1523 C C . LEU B 1 33 ? 8.508 -1.121 -13.188 1 62.69 33 LEU B C 1
ATOM 1525 O O . LEU B 1 33 ? 7.695 -0.958 -14.10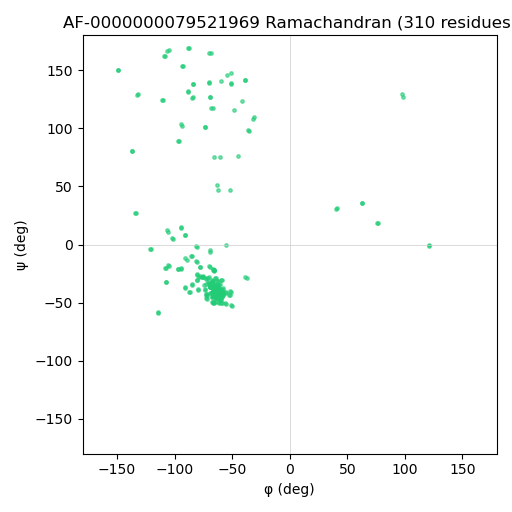2 1 62.69 33 LEU B O 1
ATOM 1529 N N . HIS B 1 34 ? 8.82 -0.127 -12.523 1 64.75 34 HIS B N 1
ATOM 1530 C CA . HIS B 1 34 ? 8.102 1.144 -12.508 1 64.75 34 HIS B CA 1
ATOM 1531 C C . HIS B 1 34 ? 6.594 0.926 -12.508 1 64.75 34 HIS B C 1
ATOM 1533 O O . HIS B 1 34 ? 5.863 1.585 -13.25 1 64.75 34 HIS B O 1
ATOM 1539 N N . ARG B 1 35 ? 6.09 -0.05 -11.984 1 73.06 35 ARG B N 1
ATOM 1540 C CA . ARG B 1 35 ? 4.652 -0.223 -11.789 1 73.06 35 ARG B CA 1
ATOM 1541 C C . ARG B 1 35 ? 4.199 0.395 -10.477 1 73.06 35 ARG B C 1
ATOM 1543 O O . ARG B 1 35 ? 5.012 0.948 -9.727 1 73.06 35 ARG B O 1
ATOM 1550 N N . GLU B 1 36 ? 2.904 0.419 -10.453 1 86.19 36 GLU B N 1
ATOM 1551 C CA . GLU B 1 36 ? 2.355 0.906 -9.195 1 86.19 36 GLU B CA 1
ATOM 1552 C C . GLU B 1 36 ? 2.578 -0.101 -8.07 1 86.19 36 GLU B C 1
ATOM 1554 O O . GLU B 1 36 ? 2.516 -1.312 -8.289 1 86.19 36 GLU B O 1
ATOM 1559 N N . VAL B 1 37 ? 2.908 0.393 -6.996 1 90.25 37 VAL B N 1
ATOM 1560 C CA . VAL B 1 37 ? 3.23 -0.422 -5.828 1 90.25 37 VAL B CA 1
ATOM 1561 C C . VAL B 1 37 ? 2.109 -1.428 -5.574 1 90.25 37 VAL B C 1
ATOM 1563 O O . VAL B 1 37 ? 2.371 -2.584 -5.234 1 90.25 37 VAL B O 1
ATOM 1566 N N . LYS B 1 38 ? 0.901 -1.008 -5.727 1 90 38 LYS B N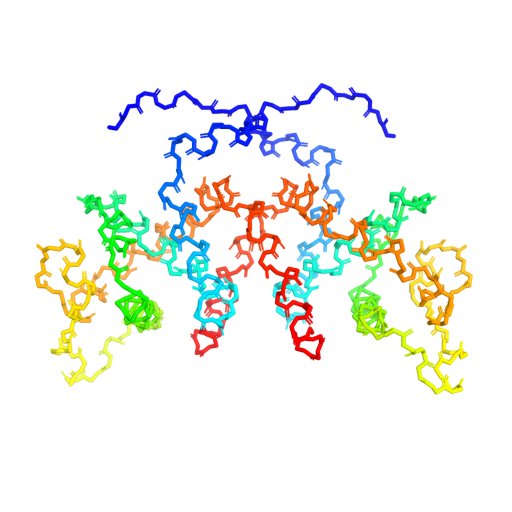 1
ATOM 1567 C CA . LYS B 1 38 ? -0.236 -1.889 -5.473 1 90 38 LYS B CA 1
ATOM 1568 C C . LYS B 1 38 ? -0.186 -3.121 -6.371 1 90 38 LYS B C 1
ATOM 1570 O O . LYS B 1 38 ? -0.549 -4.219 -5.945 1 90 38 LYS B O 1
ATOM 1575 N N . GLN B 1 39 ? 0.209 -2.93 -7.551 1 90.06 39 GLN B N 1
ATOM 1576 C CA . GLN B 1 39 ? 0.298 -4.047 -8.484 1 90.06 39 GLN B CA 1
ATOM 1577 C C . GLN B 1 39 ? 1.33 -5.07 -8.023 1 90.06 39 GLN B C 1
ATOM 1579 O O . GLN B 1 39 ? 1.09 -6.277 -8.094 1 90.06 39 GLN B O 1
ATOM 1584 N N . TYR B 1 40 ? 2.385 -4.586 -7.531 1 91.12 40 TYR B N 1
ATOM 1585 C CA . TYR B 1 40 ? 3.438 -5.488 -7.082 1 91.12 40 TYR B CA 1
ATOM 1586 C C . TYR B 1 40 ? 3.01 -6.242 -5.824 1 91.12 40 TYR B C 1
ATOM 1588 O O . TYR B 1 40 ? 3.369 -7.406 -5.641 1 91.12 40 TYR B O 1
ATOM 1596 N N . LEU B 1 41 ? 2.238 -5.547 -5.066 1 93.94 41 LEU B N 1
ATOM 1597 C CA . LEU B 1 41 ? 1.684 -6.219 -3.896 1 93.94 41 LEU B CA 1
ATOM 1598 C C . LEU B 1 41 ? 0.767 -7.367 -4.312 1 93.94 41 LEU B C 1
ATOM 1600 O O . LEU B 1 41 ? 0.848 -8.461 -3.754 1 93.94 41 LEU B O 1
ATOM 1604 N N . MET B 1 42 ? -0.02 -7.102 -5.27 1 94.69 42 MET B N 1
ATOM 1605 C CA . MET B 1 42 ? -0.957 -8.109 -5.754 1 94.69 42 MET B CA 1
ATOM 1606 C C . MET B 1 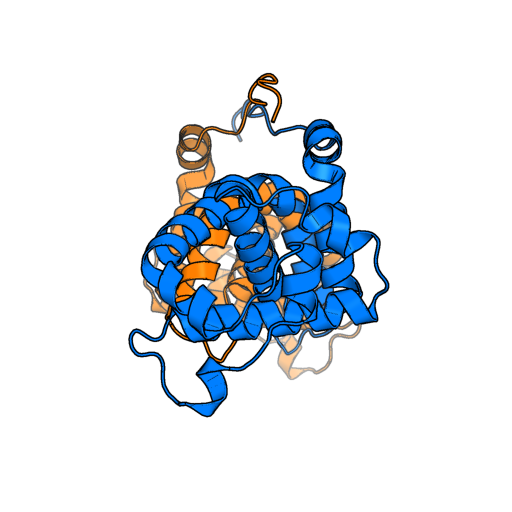42 ? -0.213 -9.281 -6.387 1 94.69 42 MET B C 1
ATOM 1608 O O . MET B 1 42 ? -0.601 -10.438 -6.211 1 94.69 42 MET B O 1
ATOM 1612 N N . VAL B 1 43 ? 0.812 -8.953 -7.074 1 93.69 43 VAL B N 1
ATOM 1613 C CA . VAL B 1 43 ? 1.636 -9.984 -7.695 1 93.69 43 VAL B CA 1
ATOM 1614 C C . VAL B 1 43 ? 2.277 -10.852 -6.617 1 93.69 43 VAL B C 1
ATOM 1616 O O . VAL B 1 43 ? 2.229 -12.086 -6.691 1 93.69 43 VAL B O 1
ATOM 1619 N N . MET B 1 44 ? 2.818 -10.273 -5.625 1 93.62 44 MET B N 1
ATOM 1620 C CA . MET B 1 44 ? 3.428 -11.008 -4.523 1 93.62 44 MET B CA 1
ATOM 1621 C C . MET B 1 44 ? 2.396 -11.883 -3.812 1 93.62 44 MET B C 1
ATOM 1623 O O . MET B 1 44 ? 2.676 -13.031 -3.479 1 93.62 44 MET B O 1
ATOM 1627 N N . ALA B 1 45 ? 1.265 -11.297 -3.586 1 95.81 45 ALA B N 1
ATOM 1628 C CA . ALA B 1 45 ? 0.204 -12.047 -2.918 1 95.81 45 ALA B CA 1
ATOM 1629 C C . ALA B 1 45 ? -0.2 -13.273 -3.732 1 95.81 45 ALA B C 1
ATOM 1631 O O . ALA B 1 45 ? -0.406 -14.352 -3.18 1 95.81 45 ALA B O 1
ATOM 1632 N N . PHE B 1 46 ? -0.294 -13.055 -4.98 1 95.5 46 PHE B N 1
ATOM 1633 C CA . PHE B 1 46 ? -0.643 -14.148 -5.879 1 95.5 46 PHE B CA 1
ATOM 1634 C C . PHE B 1 46 ? 0.41 -15.25 -5.824 1 95.5 46 PHE B C 1
ATOM 1636 O O . PHE B 1 46 ? 0.079 -16.422 -5.637 1 95.5 46 PHE B O 1
ATOM 1643 N N . LEU B 1 47 ? 1.688 -14.914 -5.965 1 93.25 47 LEU B N 1
ATOM 1644 C CA . LEU B 1 47 ? 2.783 -15.883 -5.961 1 93.25 47 LEU B CA 1
ATOM 1645 C C . LEU B 1 47 ? 2.867 -16.609 -4.625 1 93.25 47 LEU B C 1
ATOM 1647 O O . LEU B 1 47 ? 3.002 -17.828 -4.582 1 93.25 47 LEU B O 1
ATOM 1651 N N . LEU B 1 48 ? 2.727 -15.922 -3.582 1 93 48 LEU B N 1
ATOM 1652 C CA . LEU B 1 48 ? 2.803 -16.516 -2.252 1 93 48 LEU B CA 1
ATOM 1653 C C . LEU B 1 48 ? 1.598 -17.422 -1.988 1 93 48 LEU B C 1
ATOM 1655 O O . LEU B 1 48 ? 1.714 -18.438 -1.299 1 93 48 LEU B O 1
ATOM 1659 N N . SER B 1 49 ? 0.449 -16.984 -2.512 1 94.19 49 SER B N 1
ATOM 1660 C CA . SER B 1 49 ? -0.735 -17.828 -2.395 1 94.19 49 SER B CA 1
ATOM 1661 C C . SER B 1 49 ? -0.534 -19.156 -3.105 1 94.19 49 SER B C 1
ATOM 1663 O O . SER B 1 49 ? -0.929 -20.203 -2.592 1 94.19 49 SER B O 1
ATOM 1665 N N . MET B 1 50 ? 0.095 -19.078 -4.262 1 89.88 50 MET B N 1
ATOM 1666 C CA . MET B 1 50 ? 0.393 -20.312 -4.984 1 89.88 50 MET B CA 1
ATOM 1667 C C . MET B 1 50 ? 1.326 -21.203 -4.172 1 89.88 50 MET B C 1
ATOM 1669 O O . MET B 1 50 ? 1.179 -22.438 -4.172 1 89.88 50 MET B O 1
ATOM 1673 N N . GLU B 1 51 ? 2.238 -20.625 -3.523 1 86.62 51 GLU B N 1
ATOM 1674 C CA . GLU B 1 51 ? 3.148 -21.391 -2.674 1 86.62 51 GLU B CA 1
ATOM 1675 C C . GLU B 1 51 ? 2.398 -22.062 -1.528 1 86.62 51 GLU B C 1
ATOM 1677 O O . GLU B 1 51 ? 2.707 -23.203 -1.163 1 86.62 51 GLU B O 1
ATOM 1682 N N . THR B 1 52 ? 1.478 -21.328 -1.023 1 84.31 52 THR B N 1
ATOM 1683 C CA . THR B 1 52 ? 0.668 -21.875 0.06 1 84.31 52 THR B CA 1
ATOM 1684 C C . THR B 1 52 ? -0.156 -23.062 -0.426 1 84.31 52 THR B C 1
ATOM 1686 O O . THR B 1 52 ? -0.5 -23.953 0.359 1 84.31 52 THR B O 1
ATOM 1689 N N . MET B 1 53 ? -0.49 -23.047 -1.678 1 86.12 53 MET B N 1
ATOM 1690 C CA . MET B 1 53 ? -1.275 -24.125 -2.271 1 86.12 53 MET B CA 1
ATOM 1691 C C . MET B 1 53 ? -0.388 -25.312 -2.617 1 86.12 53 MET B C 1
ATOM 1693 O O . MET B 1 53 ? -0.873 -26.328 -3.121 1 86.12 53 MET B O 1
ATOM 1697 N N . GLY B 1 54 ? 0.904 -25.25 -2.404 1 81.06 54 GLY B N 1
ATOM 1698 C CA . GLY B 1 54 ? 1.761 -26.406 -2.564 1 81.06 54 GLY B CA 1
ATOM 1699 C C . GLY B 1 54 ? 2.855 -26.203 -3.596 1 81.06 54 GLY B C 1
ATOM 1700 O O . GLY B 1 54 ? 3.689 -27.094 -3.803 1 81.06 54 GLY B O 1
ATOM 1701 N N . LEU B 1 55 ? 2.869 -25.062 -4.203 1 78.19 55 LEU B N 1
ATOM 1702 C CA . LEU B 1 55 ? 3.914 -24.781 -5.184 1 78.19 55 LEU B CA 1
ATOM 1703 C C . LEU B 1 55 ? 5.09 -24.062 -4.539 1 78.19 55 LEU B C 1
ATOM 1705 O O . LEU B 1 55 ? 4.984 -22.891 -4.184 1 78.19 55 LEU B O 1
ATOM 1709 N N . SER B 1 56 ? 6.152 -24.703 -4.246 1 75.56 56 SER B N 1
ATOM 1710 C CA . SER B 1 56 ? 7.246 -24.156 -3.461 1 75.56 56 SER B CA 1
ATOM 1711 C C . SER B 1 56 ? 8.312 -23.531 -4.363 1 75.56 56 SER B C 1
ATOM 1713 O O . SER B 1 56 ? 8.422 -23.891 -5.535 1 75.56 56 SER B O 1
ATOM 1715 N N . GLY B 1 57 ? 9.008 -22.562 -3.77 1 77.25 57 GLY B N 1
ATOM 1716 C CA . GLY B 1 57 ? 10.211 -22 -4.375 1 77.25 57 GLY B CA 1
ATOM 1717 C C . GLY B 1 57 ? 9.906 -21.047 -5.512 1 77.25 57 GLY B C 1
ATOM 1718 O O . GLY B 1 57 ? 10.773 -20.766 -6.344 1 77.25 57 GLY B O 1
ATOM 1719 N N . ILE B 1 58 ? 8.734 -20.594 -5.555 1 77.56 58 ILE B N 1
ATOM 1720 C CA . ILE B 1 58 ? 8.297 -19.766 -6.672 1 77.56 58 ILE B CA 1
ATOM 1721 C C . ILE B 1 58 ? 9.055 -18.438 -6.652 1 77.56 58 ILE B C 1
ATOM 1723 O O . ILE B 1 58 ? 9.641 -18.031 -7.656 1 77.56 58 ILE B O 1
ATOM 1727 N N . VAL B 1 59 ? 9.094 -17.781 -5.527 1 79.12 59 VAL B N 1
ATOM 1728 C CA . VAL B 1 59 ? 9.703 -16.469 -5.41 1 79.12 59 VAL B CA 1
ATOM 1729 C C . VAL B 1 59 ? 11.219 -16.578 -5.559 1 79.12 59 VAL B C 1
ATOM 1731 O O . VAL B 1 59 ? 11.852 -15.742 -6.203 1 79.12 59 VAL B O 1
ATOM 1734 N N . GLN B 1 60 ? 11.695 -17.672 -5.078 1 79.25 60 GLN B N 1
ATOM 1735 C CA . GLN B 1 60 ? 13.125 -17.906 -5.188 1 79.25 60 GLN B CA 1
ATOM 1736 C C . GLN B 1 60 ? 13.547 -18.078 -6.645 1 79.25 60 GLN B C 1
ATOM 1738 O O . GLN B 1 60 ? 14.578 -17.562 -7.062 1 79.25 60 GLN B O 1
ATOM 1743 N N . THR B 1 61 ? 12.797 -18.781 -7.273 1 77.56 61 THR B N 1
ATOM 1744 C CA . THR B 1 61 ? 13.07 -19.016 -8.688 1 77.56 61 THR B CA 1
ATOM 1745 C C . THR B 1 61 ? 12.953 -17.703 -9.477 1 77.56 61 THR B C 1
ATOM 1747 O O . THR B 1 61 ? 13.75 -17.453 -10.375 1 77.56 61 THR B O 1
ATOM 1750 N N . ALA B 1 62 ? 12.039 -16.891 -9.148 1 78.81 62 ALA B N 1
ATOM 1751 C CA . ALA B 1 62 ? 11.789 -15.641 -9.844 1 78.81 62 ALA B CA 1
ATOM 1752 C C . ALA B 1 62 ? 12.969 -14.68 -9.688 1 78.81 62 ALA B C 1
ATOM 1754 O O . ALA B 1 62 ? 13.398 -14.055 -10.664 1 78.81 62 ALA B O 1
ATOM 1755 N N . ILE B 1 63 ? 13.547 -14.625 -8.562 1 77.5 63 ILE B N 1
ATOM 1756 C CA . ILE B 1 63 ? 14.555 -13.617 -8.266 1 77.5 63 ILE B CA 1
ATOM 1757 C C . ILE B 1 63 ? 15.883 -14.008 -8.898 1 77.5 63 ILE B C 1
ATOM 1759 O O . ILE B 1 63 ? 16.75 -13.156 -9.109 1 77.5 63 ILE B O 1
ATOM 1763 N N . LYS B 1 64 ? 16.047 -15.211 -9.047 1 77.75 64 LYS B N 1
ATOM 1764 C CA . LYS B 1 64 ? 17.281 -15.695 -9.641 1 77.75 64 LYS B CA 1
ATOM 1765 C C . LYS B 1 64 ? 17.375 -15.328 -11.117 1 77.75 64 LYS B C 1
ATOM 1767 O O . LYS B 1 64 ? 18.438 -15.445 -11.734 1 77.75 64 LYS B O 1
ATOM 1772 N N . ASN B 1 65 ? 16.344 -14.805 -11.578 1 72.88 65 ASN B N 1
ATOM 1773 C CA . ASN B 1 65 ? 16.281 -14.523 -13.016 1 72.88 65 ASN B CA 1
ATOM 1774 C C . ASN B 1 65 ? 16.453 -13.031 -13.297 1 72.88 65 ASN B C 1
ATOM 1776 O O . ASN B 1 65 ? 16.453 -12.211 -12.375 1 72.88 65 ASN B O 1
ATOM 1780 N N . GLU B 1 66 ? 16.672 -12.695 -14.531 1 70.69 66 GLU B N 1
ATOM 1781 C CA . GLU B 1 66 ? 16.938 -11.336 -14.992 1 70.69 66 GLU B CA 1
ATOM 1782 C C . GLU B 1 66 ? 15.688 -10.461 -14.883 1 70.69 66 GLU B C 1
ATOM 1784 O O . GLU B 1 66 ? 14.578 -10.977 -14.734 1 70.69 66 GLU B O 1
ATOM 1789 N N . GLY B 1 67 ? 15.969 -9.242 -14.984 1 74.19 67 GLY B N 1
ATOM 1790 C CA . GLY B 1 67 ? 14.93 -8.234 -14.867 1 74.19 67 GLY B CA 1
ATOM 1791 C C . GLY B 1 67 ? 13.781 -8.445 -15.836 1 74.19 67 GLY B C 1
ATOM 1792 O O . GLY B 1 67 ? 12.617 -8.312 -15.469 1 74.19 67 GLY B O 1
ATOM 1793 N N . TRP B 1 68 ? 14.125 -8.812 -17.062 1 79 68 TRP B N 1
ATOM 1794 C CA . TRP B 1 68 ? 13.078 -9.023 -18.047 1 79 68 TRP B CA 1
ATOM 1795 C C . TRP B 1 68 ? 12.18 -10.195 -17.641 1 79 68 TRP B C 1
ATOM 1797 O O . TRP B 1 68 ? 10.969 -10.164 -17.875 1 79 68 TRP B O 1
ATOM 1807 N N . PHE B 1 69 ? 12.742 -11.195 -17.078 1 85.94 69 PHE B N 1
ATOM 1808 C CA . PHE B 1 69 ? 12 -12.359 -16.625 1 85.94 69 PHE B CA 1
ATOM 1809 C C . PHE B 1 69 ? 10.977 -11.961 -15.562 1 85.94 69 PHE B C 1
ATOM 1811 O O . PHE B 1 69 ? 9.812 -12.367 -15.633 1 85.94 69 PHE B O 1
ATOM 1818 N N . MET B 1 70 ? 11.414 -11.086 -14.727 1 84.06 70 MET B N 1
ATOM 1819 C CA . MET B 1 70 ? 10.539 -10.633 -13.648 1 84.06 70 MET B CA 1
ATOM 1820 C C . MET B 1 70 ? 9.391 -9.789 -14.195 1 84.06 70 MET B C 1
ATOM 1822 O O . MET B 1 70 ? 8.273 -9.859 -13.688 1 84.06 70 MET B O 1
ATOM 1826 N N . ASN B 1 71 ? 9.75 -9.062 -15.18 1 87.12 71 ASN B N 1
ATOM 1827 C CA . ASN B 1 71 ? 8.711 -8.25 -15.805 1 87.12 71 ASN B CA 1
ATOM 1828 C C . ASN B 1 71 ? 7.656 -9.117 -16.484 1 87.12 71 ASN B C 1
ATOM 1830 O O . ASN B 1 71 ? 6.457 -8.852 -16.359 1 87.12 71 ASN B O 1
ATOM 1834 N N . ASN B 1 72 ? 8.117 -10.086 -17.156 1 90.12 72 ASN B N 1
ATOM 1835 C CA . ASN B 1 72 ? 7.191 -11 -17.812 1 90.12 72 ASN B CA 1
ATOM 1836 C C . ASN B 1 72 ? 6.359 -11.773 -16.781 1 90.12 72 ASN B C 1
ATOM 1838 O O . ASN B 1 72 ? 5.168 -12 -17 1 90.12 72 ASN B O 1
ATOM 1842 N N . LEU B 1 73 ? 7.012 -12.141 -15.797 1 91.56 73 LEU B N 1
ATOM 1843 C CA . LEU B 1 73 ? 6.312 -12.844 -14.727 1 91.56 73 LEU B CA 1
ATOM 1844 C C . LEU B 1 73 ? 5.215 -11.969 -14.133 1 91.56 73 LEU B C 1
ATOM 1846 O O . LEU B 1 73 ? 4.078 -12.414 -13.961 1 91.56 73 LEU B O 1
ATOM 1850 N N . ALA B 1 74 ? 5.578 -10.766 -13.844 1 91.06 74 ALA B N 1
ATOM 1851 C CA . ALA B 1 74 ? 4.609 -9.836 -13.273 1 91.06 74 ALA B CA 1
ATOM 1852 C C . ALA B 1 74 ? 3.434 -9.609 -14.227 1 91.06 74 ALA B C 1
ATOM 1854 O O . ALA B 1 74 ? 2.279 -9.57 -13.797 1 91.06 74 ALA B O 1
ATOM 1855 N N . GLU B 1 75 ? 3.695 -9.492 -15.477 1 91.38 75 GLU B N 1
ATOM 1856 C CA . GLU B 1 75 ? 2.648 -9.289 -16.469 1 91.38 75 GLU B CA 1
ATOM 1857 C C . GLU B 1 75 ? 1.687 -10.477 -16.516 1 91.38 75 GLU B C 1
ATOM 1859 O O . GLU B 1 75 ? 0.469 -10.289 -16.578 1 91.38 75 GLU B O 1
ATOM 1864 N N . GLU B 1 76 ? 2.254 -11.625 -16.484 1 93.25 76 GLU B N 1
ATOM 1865 C CA . GLU B 1 76 ? 1.407 -12.812 -16.5 1 93.25 76 GLU B CA 1
ATOM 1866 C C . GLU B 1 76 ? 0.568 -12.898 -15.227 1 93.25 76 GLU B C 1
ATOM 1868 O O . GLU B 1 76 ? -0.601 -13.289 -15.273 1 93.25 76 GLU B O 1
ATOM 1873 N N . CYS B 1 77 ? 1.199 -12.586 -14.141 1 93.56 77 CYS B N 1
ATOM 1874 C CA . CYS B 1 77 ? 0.447 -12.578 -12.891 1 93.56 77 CYS B CA 1
ATOM 1875 C C . CYS B 1 77 ? -0.73 -11.617 -12.969 1 93.56 77 CYS B C 1
ATOM 1877 O O . CYS B 1 77 ? -1.834 -11.945 -12.523 1 93.56 77 CYS B O 1
ATOM 1879 N N . VAL B 1 78 ? -0.504 -10.469 -13.508 1 92.75 78 VAL B N 1
ATOM 1880 C CA . VAL B 1 78 ? -1.556 -9.461 -13.625 1 92.75 78 VAL B CA 1
ATOM 1881 C C . VAL B 1 78 ? -2.686 -10 -14.508 1 92.75 78 VAL B C 1
ATOM 1883 O O . VAL B 1 78 ? -3.863 -9.836 -14.18 1 92.75 78 VAL B O 1
ATOM 1886 N N . ILE B 1 79 ? -2.312 -10.609 -15.531 1 92.19 79 ILE B N 1
ATOM 1887 C CA . ILE B 1 79 ? -3.305 -11.203 -16.422 1 92.19 79 ILE B CA 1
ATOM 1888 C C . ILE B 1 79 ? -4.129 -12.234 -15.656 1 92.19 79 ILE B C 1
ATOM 1890 O O . ILE B 1 79 ? -5.355 -12.281 -15.781 1 92.19 79 ILE B O 1
ATOM 1894 N N . CYS B 1 80 ? -3.473 -13.031 -14.922 1 93.88 80 CYS B N 1
ATOM 1895 C CA . CYS B 1 80 ? -4.152 -14.039 -14.109 1 93.88 80 CYS B CA 1
ATOM 1896 C C . CYS B 1 80 ? -5.102 -13.391 -13.117 1 93.88 80 CYS B C 1
ATOM 1898 O O . CYS B 1 80 ? -6.254 -13.812 -12.977 1 93.88 80 CYS B O 1
ATOM 1900 N N . LEU B 1 81 ? -4.652 -12.43 -12.484 1 94.75 81 LEU B N 1
ATOM 1901 C CA . LEU B 1 81 ? -5.449 -11.734 -11.477 1 94.75 81 LEU B CA 1
ATOM 1902 C C . LEU B 1 81 ? -6.695 -11.117 -12.109 1 94.75 81 LEU B C 1
ATOM 1904 O O . LEU B 1 81 ? -7.781 -11.164 -11.516 1 94.75 81 LEU B O 1
ATOM 1908 N N . GLN B 1 82 ? -6.539 -10.586 -13.203 1 92 82 GLN B N 1
ATOM 1909 C CA . GLN B 1 82 ? -7.672 -9.992 -13.906 1 92 82 GLN B CA 1
ATOM 1910 C C . GLN B 1 82 ? -8.688 -11.062 -14.305 1 92 82 GLN B C 1
ATOM 1912 O O . GLN B 1 82 ? -9.898 -10.836 -14.25 1 92 82 GLN B O 1
ATOM 1917 N N . CYS B 1 83 ? -8.18 -12.156 -14.609 1 90.94 83 CYS B N 1
ATOM 1918 C CA . CYS B 1 83 ? -9.023 -13.266 -15.047 1 90.94 83 CYS B CA 1
ATOM 1919 C C . CYS B 1 83 ? -9.805 -13.852 -13.867 1 90.94 83 CYS B C 1
ATOM 1921 O O . CYS B 1 83 ? -10.938 -14.312 -14.039 1 90.94 83 CYS B O 1
ATOM 1923 N N . LEU B 1 84 ? -9.305 -13.789 -12.75 1 93.19 84 LEU B N 1
ATOM 1924 C CA . LEU B 1 84 ? -9.898 -14.406 -11.562 1 93.19 84 LEU B CA 1
ATOM 1925 C C . LEU B 1 84 ? -11.203 -13.719 -11.188 1 93.19 84 LEU B C 1
ATOM 1927 O O . LEU B 1 84 ? -12.102 -14.344 -10.617 1 93.19 84 LEU B O 1
ATOM 1931 N N . LEU B 1 85 ? -11.273 -12.484 -11.461 1 89.94 85 LEU B N 1
ATOM 1932 C CA . LEU B 1 85 ? -12.438 -11.75 -10.992 1 89.94 85 LEU B CA 1
ATOM 1933 C C . LEU B 1 85 ? -13.633 -11.969 -11.914 1 89.94 85 LEU B C 1
ATOM 1935 O O . LEU B 1 85 ? -14.773 -11.664 -11.547 1 89.94 85 LEU B O 1
ATOM 1939 N N . SER B 1 86 ? -13.312 -12.477 -13.031 1 87.25 86 SER B N 1
ATOM 1940 C CA . SER B 1 86 ? -14.406 -12.828 -13.922 1 87.25 86 SER B CA 1
ATOM 1941 C C . SER B 1 86 ? -14.977 -14.203 -13.586 1 87.25 86 SER B C 1
ATOM 1943 O O . SER B 1 86 ? -14.242 -15.195 -13.578 1 87.25 86 SER B O 1
ATOM 1945 N N . PRO B 1 87 ? -16.25 -14.25 -13.391 1 86.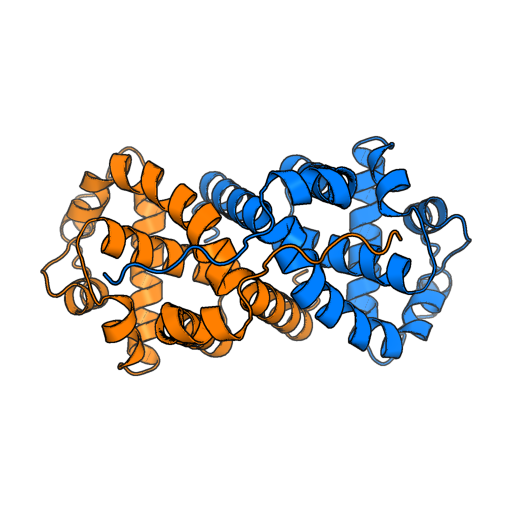06 87 PRO B N 1
ATOM 1946 C CA . PRO B 1 87 ? -16.828 -15.555 -13.078 1 86.06 87 PRO B CA 1
ATOM 1947 C C . PRO B 1 87 ? -16.844 -16.5 -14.281 1 86.06 87 PRO B C 1
ATOM 1949 O O . PRO B 1 87 ? -16.828 -17.719 -14.117 1 86.06 87 PRO B O 1
ATOM 1952 N N . VAL B 1 88 ? -16.922 -15.852 -15.453 1 86.56 88 VAL B N 1
ATOM 1953 C CA . VAL B 1 88 ? -16.969 -16.672 -16.672 1 86.56 88 VAL B CA 1
ATOM 1954 C C . VAL B 1 88 ? -15.672 -16.516 -17.453 1 86.56 88 VAL B C 1
ATOM 1956 O O . VAL B 1 88 ? -15.172 -15.406 -17.625 1 86.56 88 VAL B O 1
ATOM 1959 N N . PHE B 1 89 ? -15.102 -17.609 -17.688 1 82.19 89 PHE B N 1
ATOM 1960 C CA . PHE B 1 89 ? -13.906 -17.578 -18.516 1 82.19 89 PHE B CA 1
ATOM 1961 C C . PHE B 1 89 ? -14.273 -17.328 -19.984 1 82.19 89 PHE B C 1
ATOM 1963 O O . PHE B 1 89 ? -15.055 -18.094 -20.562 1 82.19 89 PHE B O 1
ATOM 1970 N N . SER B 1 90 ? -14.055 -16.016 -20.359 1 68.62 90 SER B N 1
ATOM 1971 C CA . SER B 1 90 ? -14.469 -15.68 -21.719 1 68.62 90 SER B CA 1
ATOM 1972 C C . SER B 1 90 ? -13.352 -15.938 -22.719 1 68.62 90 SER B C 1
ATOM 1974 O O . SER B 1 90 ? -12.188 -15.641 -22.453 1 68.62 90 SER B O 1
ATOM 1976 N N . GLY B 1 91 ? -13.609 -16.578 -23.781 1 62.09 91 GLY B N 1
ATOM 1977 C CA . GLY B 1 91 ? -12.945 -16.672 -25.078 1 62.09 91 GLY B CA 1
ATOM 1978 C C . GLY B 1 91 ? -12.047 -17.891 -25.188 1 62.09 91 GLY B C 1
ATOM 1979 O O . GLY B 1 91 ? -11.297 -18.203 -24.266 1 62.09 91 GLY B O 1
ATOM 1980 N N . VAL B 1 92 ? -12.219 -18.578 -26.172 1 56.22 92 VAL B N 1
ATOM 1981 C CA . VAL B 1 92 ? -11.508 -19.766 -26.625 1 56.22 92 VAL B CA 1
ATOM 1982 C C . VAL B 1 92 ? -10.008 -19.484 -26.688 1 56.22 92 VAL B C 1
ATOM 1984 O O . VAL B 1 92 ? -9.195 -20.281 -26.234 1 56.22 92 VAL B O 1
ATOM 1987 N N . VAL B 1 93 ? -9.617 -18.359 -27.188 1 55.22 93 VAL B N 1
ATOM 1988 C CA . VAL B 1 93 ? -8.211 -18.016 -27.391 1 55.22 93 VAL B CA 1
ATOM 1989 C C . VAL B 1 93 ? -7.508 -17.891 -26.047 1 55.22 93 VAL B C 1
ATOM 1991 O O . VAL B 1 93 ? -6.359 -18.312 -25.906 1 55.22 93 VAL B O 1
ATOM 1994 N N . GLU B 1 94 ? -8.258 -17.656 -25.031 1 61.81 94 GLU B N 1
ATOM 1995 C CA . GLU B 1 94 ? -7.645 -17.438 -23.719 1 61.81 94 GLU B CA 1
ATOM 1996 C C . GLU B 1 94 ? -7.461 -18.75 -22.953 1 61.81 94 GLU B C 1
ATOM 1998 O O . GLU B 1 94 ? -6.512 -18.891 -22.188 1 61.81 94 GLU B O 1
ATOM 2003 N N . LYS B 1 95 ? -8.172 -19.672 -23.594 1 69.25 95 LYS B N 1
ATOM 2004 C CA . LYS B 1 95 ? -8.109 -20.953 -22.891 1 69.25 95 LYS B CA 1
ATOM 2005 C C . LYS B 1 95 ? -6.758 -21.625 -23.125 1 69.25 95 LYS B C 1
ATOM 2007 O O . LYS B 1 95 ? -6.246 -22.297 -22.219 1 69.25 95 LYS B O 1
ATOM 2012 N N . SER B 1 96 ? -6.25 -21.266 -24.234 1 77.56 96 SER B N 1
ATOM 2013 C CA . SER B 1 96 ? -5.004 -21.953 -24.562 1 77.56 96 SER B CA 1
ATOM 2014 C C . SER B 1 96 ? -3.795 -21.062 -24.297 1 77.56 96 SER B C 1
ATOM 2016 O O . SER B 1 96 ? -2.654 -21.484 -24.516 1 77.56 96 SER B O 1
ATOM 2018 N N . ARG B 1 97 ? -4.105 -20 -23.766 1 86.62 97 ARG B N 1
ATOM 2019 C CA . ARG B 1 97 ? -2.979 -19.109 -23.516 1 86.62 97 ARG B CA 1
ATOM 2020 C C . ARG B 1 97 ? -2.055 -19.688 -22.438 1 86.62 97 ARG B C 1
ATOM 2022 O O . ARG B 1 97 ? -2.461 -19.859 -21.297 1 86.62 97 ARG B O 1
ATOM 2029 N N . LYS B 1 98 ? -0.861 -19.922 -22.953 1 91.69 98 LYS B N 1
ATOM 2030 C CA . LYS B 1 98 ? 0.139 -20.469 -22.031 1 91.69 98 LYS B CA 1
ATOM 2031 C C . LYS B 1 98 ? 0.827 -19.375 -21.234 1 91.69 98 LYS B C 1
ATOM 2033 O O . LYS B 1 98 ? 1.138 -18.312 -21.781 1 91.69 98 LYS B O 1
ATOM 2038 N N . LEU B 1 99 ? 1.007 -19.641 -20.016 1 94 99 LEU B N 1
ATOM 2039 C CA . LEU B 1 99 ? 1.784 -18.766 -19.156 1 94 99 LEU B CA 1
ATOM 2040 C C . LEU B 1 99 ? 3.223 -19.25 -19.031 1 94 99 LEU B C 1
ATOM 2042 O O . LEU B 1 99 ? 3.553 -20.016 -18.125 1 94 99 LEU B O 1
ATOM 2046 N N . GLU B 1 100 ? 3.967 -18.797 -19.891 1 93.5 100 GLU B N 1
ATOM 2047 C CA . GLU B 1 100 ? 5.309 -19.344 -20.078 1 93.5 100 GLU B CA 1
ATOM 2048 C C . GLU B 1 100 ? 6.199 -19.062 -18.875 1 93.5 100 GLU B C 1
ATOM 2050 O O . GLU B 1 100 ? 6.832 -19.969 -18.344 1 93.5 100 GLU B O 1
ATOM 2055 N N . THR B 1 101 ? 6.223 -17.875 -18.453 1 92.5 101 THR B N 1
ATOM 2056 C CA . THR B 1 101 ? 7.109 -17.484 -17.359 1 92.5 101 THR B CA 1
ATOM 2057 C C . THR B 1 101 ? 6.609 -18.047 -16.031 1 92.5 101 THR B C 1
ATOM 2059 O O . THR B 1 101 ? 7.387 -18.609 -15.25 1 92.5 101 THR B O 1
ATOM 2062 N N . LEU B 1 102 ? 5.355 -17.875 -15.836 1 92.75 102 LEU B N 1
ATOM 2063 C CA . LEU B 1 102 ? 4.766 -18.406 -14.609 1 92.75 102 LEU B CA 1
ATOM 2064 C C . LEU B 1 102 ? 4.891 -19.922 -14.562 1 92.75 102 LEU B C 1
ATOM 2066 O O . LEU B 1 102 ? 5.215 -20.484 -13.508 1 92.75 102 LEU B O 1
ATOM 2070 N N . GLY B 1 103 ? 4.613 -20.531 -15.68 1 91.44 103 GLY B N 1
ATOM 2071 C CA . GLY B 1 103 ? 4.789 -21.969 -15.758 1 91.44 103 GLY B CA 1
ATOM 2072 C C . GLY B 1 103 ? 6.207 -22.406 -15.438 1 91.44 103 GLY B C 1
ATOM 2073 O O . GLY B 1 103 ? 6.41 -23.438 -14.781 1 91.44 103 GLY B O 1
ATOM 2074 N N . HIS B 1 104 ? 7.109 -21.656 -15.883 1 88.62 104 HIS B N 1
ATOM 2075 C CA . HIS B 1 104 ? 8.516 -21.953 -15.625 1 88.62 104 HIS B CA 1
ATOM 2076 C C . HIS B 1 104 ? 8.828 -21.891 -14.133 1 88.62 104 HIS B C 1
ATOM 2078 O O . HIS B 1 104 ? 9.492 -22.781 -13.594 1 88.62 104 HIS B O 1
ATOM 2084 N N . VAL B 1 105 ? 8.375 -20.891 -13.508 1 86.88 105 VAL B N 1
ATOM 2085 C CA . VAL B 1 105 ? 8.633 -20.688 -12.086 1 86.88 105 VAL B CA 1
ATOM 2086 C C . VAL B 1 105 ? 7.957 -21.797 -11.273 1 86.88 105 VAL B C 1
ATOM 2088 O O . VAL B 1 105 ? 8.516 -22.266 -10.281 1 86.88 105 VAL B O 1
ATOM 2091 N N . LEU B 1 106 ? 6.863 -22.141 -11.734 1 86.44 106 LEU B N 1
ATOM 2092 C CA . LEU B 1 106 ? 6.102 -23.156 -11.016 1 86.44 106 LEU B CA 1
ATOM 2093 C C . LEU B 1 106 ? 6.539 -24.547 -11.43 1 86.44 106 LEU B C 1
ATOM 2095 O O . LEU B 1 106 ? 6.086 -25.547 -10.852 1 86.44 106 LEU B O 1
ATOM 2099 N N . LYS B 1 107 ? 7.332 -24.625 -12.445 1 84.69 107 LYS B N 1
ATOM 2100 C CA . LYS B 1 107 ? 7.848 -25.891 -12.961 1 84.69 107 LYS B CA 1
ATOM 2101 C C . LYS B 1 107 ? 6.715 -26.781 -13.469 1 84.69 107 LYS B C 1
ATOM 2103 O O . LYS B 1 107 ? 6.703 -27.984 -13.203 1 84.69 107 LYS B O 1
ATOM 2108 N N . THR B 1 108 ? 5.762 -26.188 -14.016 1 85.31 108 THR B N 1
ATOM 2109 C CA . THR B 1 108 ? 4.633 -26.891 -14.625 1 85.31 108 THR B CA 1
ATOM 2110 C C . THR B 1 108 ? 4.066 -26.094 -15.789 1 85.31 108 THR B C 1
ATOM 2112 O O . THR B 1 108 ? 4.285 -24.875 -15.883 1 85.31 108 THR B O 1
ATOM 2115 N N . GLU B 1 109 ? 3.508 -26.891 -16.75 1 88 109 GLU B N 1
ATOM 2116 C CA . GLU B 1 109 ? 2.744 -26.172 -17.766 1 88 109 GLU B CA 1
ATOM 2117 C C . GLU B 1 109 ? 1.457 -25.594 -17.188 1 88 109 GLU B C 1
ATOM 2119 O O . GLU B 1 109 ? 0.771 -26.25 -16.406 1 88 109 GLU B O 1
ATOM 2124 N N . LEU B 1 110 ? 1.31 -24.297 -17.406 1 90.06 110 LEU B N 1
ATOM 2125 C CA . LEU B 1 110 ? 0.15 -23.609 -16.859 1 90.06 110 LEU B CA 1
ATOM 2126 C C . LEU B 1 110 ? -0.527 -22.75 -17.906 1 90.06 110 LEU B C 1
ATOM 2128 O O . LEU B 1 110 ? 0.142 -22.016 -18.641 1 90.06 110 LEU B O 1
ATOM 2132 N N . THR B 1 111 ? -1.8 -22.922 -18.016 1 91.94 111 THR B N 1
ATOM 2133 C CA . THR B 1 111 ? -2.59 -22.062 -18.906 1 91.94 111 THR B CA 1
ATOM 2134 C C . THR B 1 111 ? -3.473 -21.125 -18.078 1 91.94 111 THR B C 1
ATOM 2136 O O . THR B 1 111 ? -3.695 -21.359 -16.891 1 91.94 111 THR B O 1
ATOM 2139 N N . LEU B 1 112 ? -3.918 -20.109 -18.75 1 93.19 112 LEU B N 1
ATOM 2140 C CA . LEU B 1 112 ? -4.816 -19.156 -18.094 1 93.19 112 LEU B CA 1
ATOM 2141 C C . LEU B 1 112 ? -6.098 -19.859 -17.641 1 93.1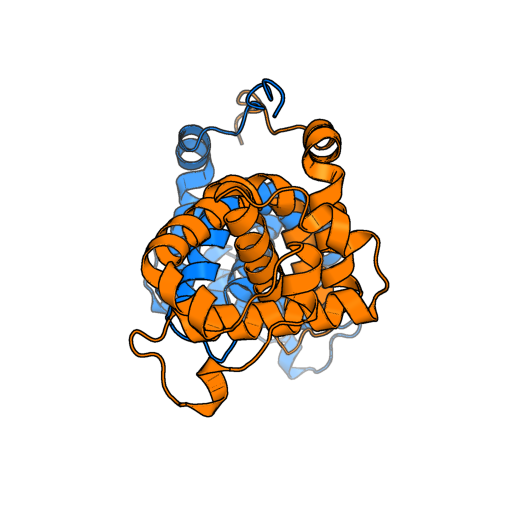9 112 LEU B C 1
ATOM 2143 O O . LEU B 1 112 ? -6.645 -19.516 -16.594 1 93.19 112 LEU B O 1
ATOM 2147 N N . TYR B 1 113 ? -6.52 -20.797 -18.391 1 92.75 113 TYR B N 1
ATOM 2148 C CA . TYR B 1 113 ? -7.727 -21.547 -18.062 1 92.75 113 TYR B CA 1
ATOM 2149 C C . TYR B 1 113 ? -7.547 -22.344 -16.766 1 92.75 113 TYR B C 1
ATOM 2151 O O . TYR B 1 113 ? -8.453 -22.406 -15.938 1 92.75 113 TYR B O 1
ATOM 2159 N N . GLN B 1 114 ? -6.43 -22.938 -16.625 1 91.5 114 GLN B N 1
ATOM 2160 C CA . GLN B 1 114 ? -6.148 -23.703 -15.43 1 91.5 114 GLN B CA 1
ATOM 2161 C C . GLN B 1 114 ? -6.148 -22.828 -14.188 1 91.5 114 GLN B C 1
ATOM 2163 O O . GLN B 1 114 ? -6.605 -23.234 -13.125 1 91.5 114 GLN B O 1
ATOM 2168 N N . VAL B 1 115 ? -5.641 -21.625 -14.328 1 92.5 115 VAL B N 1
ATOM 2169 C CA . VAL B 1 115 ? -5.664 -20.688 -13.219 1 92.5 115 VAL B CA 1
ATOM 2170 C C . VAL B 1 115 ? -7.105 -20.281 -12.906 1 92.5 115 VAL B C 1
ATOM 2172 O O . VAL B 1 115 ? -7.504 -20.219 -11.742 1 92.5 115 VAL B O 1
ATOM 2175 N N . HIS B 1 116 ? -7.82 -20.078 -13.922 1 93.56 116 HIS B N 1
ATOM 2176 C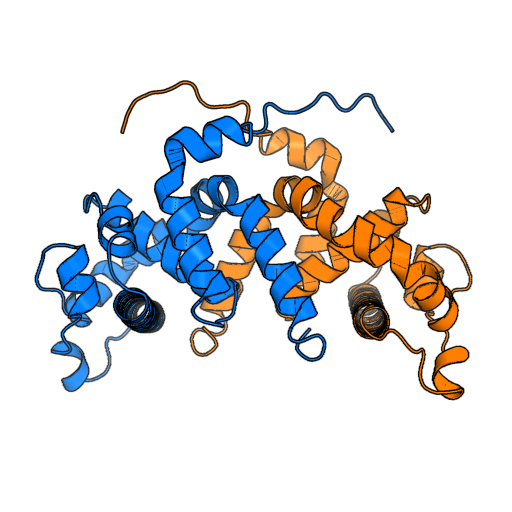 CA . HIS B 1 116 ? -9.211 -19.656 -13.742 1 93.56 116 HIS B CA 1
ATOM 2177 C C . HIS B 1 116 ? -10.016 -20.734 -13.023 1 93.56 116 HIS B C 1
ATOM 2179 O O . HIS B 1 116 ? -10.914 -20.422 -12.234 1 93.56 116 HIS B O 1
ATOM 2185 N N . ARG B 1 117 ? -9.656 -21.938 -13.242 1 91.38 117 ARG B N 1
ATOM 2186 C CA . ARG B 1 117 ? -10.352 -23.031 -12.586 1 91.38 117 ARG B CA 1
ATOM 2187 C C . ARG B 1 117 ? -10.133 -23 -11.078 1 91.38 117 ARG B C 1
ATOM 2189 O O . ARG B 1 117 ? -10.93 -23.562 -10.32 1 91.38 117 ARG B O 1
ATOM 2196 N N . MET B 1 118 ? -9.102 -22.375 -10.703 1 91.38 118 MET B N 1
ATOM 2197 C CA . MET B 1 118 ? -8.773 -22.281 -9.281 1 91.38 118 MET B CA 1
ATOM 2198 C C . MET B 1 118 ? -9.32 -20.984 -8.688 1 91.38 118 MET B C 1
ATOM 2200 O O . MET B 1 118 ? -8.938 -20.578 -7.59 1 91.38 118 MET B O 1
ATOM 2204 N N . ARG B 1 119 ? -10.156 -20.375 -9.367 1 93.5 119 ARG B N 1
ATOM 2205 C CA . ARG B 1 119 ? -10.625 -19.031 -9.055 1 93.5 119 ARG B CA 1
ATOM 2206 C C . ARG B 1 119 ? -11.195 -18.969 -7.637 1 93.5 119 ARG B C 1
ATOM 2208 O O . ARG B 1 119 ? -10.812 -18.094 -6.848 1 93.5 119 ARG B O 1
ATOM 2215 N N . SER B 1 120 ? -12.117 -19.906 -7.285 1 93.75 120 SER B N 1
ATOM 2216 C CA . SER B 1 120 ? -12.781 -19.859 -5.988 1 93.75 120 SER B CA 1
ATOM 2217 C C . SER B 1 120 ? -11.773 -19.953 -4.848 1 93.75 120 SER B C 1
ATOM 2219 O O . SER B 1 120 ? -11.859 -19.219 -3.865 1 93.75 120 SER B O 1
ATOM 2221 N N . VAL B 1 121 ? -10.852 -20.797 -5.039 1 95.06 121 VAL B N 1
ATOM 2222 C CA . VAL B 1 121 ? -9.836 -21.016 -4.012 1 95.06 121 VAL B CA 1
ATOM 2223 C C . VAL B 1 121 ? -8.898 -19.812 -3.947 1 95.06 121 VAL B C 1
ATOM 2225 O O . VAL B 1 121 ? -8.602 -19.312 -2.861 1 95.06 121 VAL B O 1
ATOM 2228 N N . LEU B 1 122 ? -8.492 -19.328 -5.039 1 95.25 122 LEU B N 1
ATOM 2229 C CA . LEU B 1 122 ? -7.555 -18.203 -5.094 1 95.25 122 LEU B CA 1
ATOM 2230 C C . LEU B 1 122 ? -8.195 -16.938 -4.555 1 95.25 122 LEU B C 1
ATOM 2232 O O . LEU B 1 122 ? -7.543 -16.156 -3.859 1 95.25 122 LEU B O 1
ATOM 2236 N N . LEU B 1 123 ? -9.43 -16.734 -4.789 1 95.75 123 LEU B N 1
ATOM 2237 C CA . LEU B 1 123 ? -10.125 -15.547 -4.32 1 95.75 123 LEU B CA 1
ATOM 2238 C C . LEU B 1 123 ? -10.273 -15.562 -2.803 1 95.75 123 LEU B C 1
ATOM 2240 O O . LEU B 1 123 ? -10.492 -14.523 -2.184 1 95.75 123 LEU B O 1
ATOM 2244 N N . THR B 1 124 ? -10.133 -16.734 -2.246 1 94.75 124 THR B N 1
ATOM 2245 C CA . THR B 1 124 ? -10.18 -16.859 -0.796 1 94.75 124 THR B CA 1
ATOM 2246 C C . THR B 1 124 ? -8.789 -16.734 -0.192 1 94.75 124 THR B C 1
ATOM 2248 O O . THR B 1 124 ? -8.602 -16.047 0.821 1 94.75 124 THR B O 1
ATOM 2251 N N . ILE B 1 125 ? -7.809 -17.219 -0.801 1 96.12 125 ILE B N 1
ATOM 2252 C CA . ILE B 1 125 ? -6.473 -17.344 -0.229 1 96.12 125 ILE B CA 1
ATOM 2253 C C . ILE B 1 125 ? -5.707 -16.031 -0.42 1 96.12 125 ILE B C 1
ATOM 2255 O O . ILE B 1 125 ? -4.93 -15.633 0.448 1 96.12 125 ILE B O 1
ATOM 2259 N N . ILE B 1 126 ? -5.953 -15.352 -1.533 1 96.75 126 ILE B N 1
ATOM 2260 C CA . ILE B 1 126 ? -5.152 -14.188 -1.882 1 96.75 126 ILE B CA 1
ATOM 2261 C C . ILE B 1 126 ? -5.375 -13.086 -0.849 1 96.75 126 ILE B C 1
ATOM 2263 O O . ILE B 1 126 ? -4.414 -12.531 -0.303 1 96.75 126 ILE B O 1
ATOM 2267 N N . PRO B 1 127 ? -6.598 -12.789 -0.556 1 95.81 127 PRO B N 1
ATOM 2268 C CA . PRO B 1 127 ? -6.777 -11.734 0.447 1 95.81 127 PRO B CA 1
ATOM 2269 C C . PRO B 1 127 ? -6.207 -12.117 1.812 1 95.81 127 PRO B C 1
ATOM 2271 O O . PRO B 1 127 ? -5.695 -11.258 2.533 1 95.81 127 PRO B O 1
ATOM 2274 N N . ASP B 1 128 ? -6.266 -13.312 2.162 1 94.56 128 ASP B N 1
ATOM 2275 C CA . ASP B 1 128 ? -5.676 -13.789 3.412 1 94.56 128 ASP B CA 1
ATOM 2276 C C . ASP B 1 128 ? -4.156 -13.648 3.391 1 94.56 128 ASP B C 1
ATOM 2278 O O . ASP B 1 128 ? -3.551 -13.242 4.387 1 94.56 128 ASP B O 1
ATOM 2282 N N . THR B 1 129 ? -3.6 -14 2.346 1 94.62 129 THR B N 1
ATOM 2283 C CA . THR B 1 129 ? -2.158 -13.875 2.17 1 94.62 129 THR B CA 1
ATOM 2284 C C . THR B 1 129 ? -1.732 -12.414 2.229 1 94.62 129 THR B C 1
ATOM 2286 O O . THR B 1 129 ? -0.706 -12.078 2.824 1 94.62 129 THR B O 1
ATOM 2289 N N . LEU B 1 130 ? -2.516 -11.562 1.607 1 94.94 130 LEU B N 1
ATOM 2290 C CA . LEU B 1 130 ? -2.248 -10.125 1.627 1 94.94 130 LEU B CA 1
ATOM 2291 C C . LEU B 1 130 ? -2.242 -9.594 3.057 1 94.94 130 LEU B C 1
ATOM 2293 O O . LEU B 1 130 ? -1.26 -8.992 3.494 1 94.94 130 LEU B O 1
ATOM 2297 N N . SER B 1 131 ? -3.207 -9.898 3.764 1 90.25 131 SER B N 1
ATOM 2298 C CA . SER B 1 131 ? -3.428 -9.281 5.066 1 90.25 131 SER B CA 1
ATOM 2299 C C . SER B 1 131 ? -2.564 -9.93 6.141 1 90.25 131 SER B C 1
ATOM 2301 O O . SER B 1 131 ? -2.119 -9.258 7.078 1 90.25 131 SER B O 1
ATOM 2303 N N . ASN B 1 132 ? -2.266 -11.172 6 1 88.38 132 ASN B N 1
ATOM 2304 C CA . ASN B 1 132 ? -1.628 -11.891 7.098 1 88.38 132 ASN B CA 1
ATOM 2305 C C . ASN B 1 132 ? -0.162 -12.188 6.793 1 88.38 132 ASN B C 1
ATOM 2307 O O . ASN B 1 132 ? 0.625 -12.445 7.707 1 88.38 132 ASN B O 1
ATOM 2311 N N . ILE B 1 133 ? 0.184 -12.156 5.582 1 89.94 133 ILE B N 1
ATOM 2312 C CA . ILE B 1 133 ? 1.562 -12.477 5.23 1 89.94 133 ILE B CA 1
ATOM 2313 C C . ILE B 1 133 ? 2.252 -11.242 4.656 1 89.94 133 ILE B C 1
ATOM 2315 O O . ILE B 1 133 ? 3.186 -10.711 5.262 1 89.94 133 ILE B O 1
ATOM 2319 N N . CYS B 1 134 ? 1.698 -10.719 3.613 1 93 134 CYS B N 1
ATOM 2320 C CA . CYS B 1 134 ? 2.338 -9.594 2.941 1 93 134 CYS B CA 1
ATOM 2321 C C . CYS B 1 134 ? 2.426 -8.383 3.865 1 93 134 CYS B C 1
ATOM 2323 O O . CY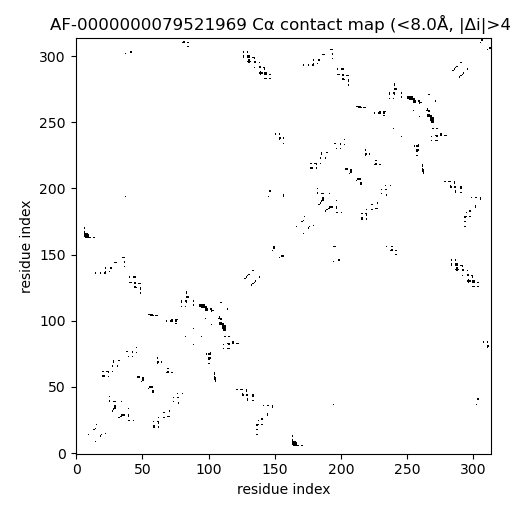S B 1 134 ? 3.447 -7.695 3.896 1 93 134 CYS B O 1
ATOM 2325 N N . SER B 1 135 ? 1.368 -8.148 4.602 1 90.94 135 SER B N 1
ATOM 2326 C CA . SER B 1 135 ? 1.372 -7.004 5.504 1 90.94 135 SER B CA 1
ATOM 2327 C C . SER B 1 135 ? 2.508 -7.102 6.516 1 90.94 135 SER B C 1
ATOM 2329 O O . SER B 1 135 ? 3.109 -6.09 6.883 1 90.94 135 SER B O 1
ATOM 2331 N N . ARG B 1 136 ? 2.852 -8.25 6.84 1 87.19 136 ARG B N 1
ATOM 2332 C CA . ARG B 1 136 ? 3.861 -8.469 7.867 1 87.19 136 ARG B CA 1
ATOM 2333 C C . ARG B 1 136 ? 5.262 -8.469 7.27 1 87.19 136 ARG B C 1
ATOM 2335 O O . ARG B 1 136 ? 6.199 -7.926 7.863 1 87.19 136 ARG B O 1
ATOM 2342 N N . ILE B 1 137 ? 5.387 -9.031 6.215 1 89.31 137 ILE B N 1
ATOM 2343 C CA . ILE B 1 137 ? 6.746 -9.242 5.723 1 89.31 137 ILE B CA 1
ATOM 2344 C C . ILE B 1 137 ? 7.133 -8.102 4.785 1 89.31 137 ILE B C 1
ATOM 2346 O O . ILE B 1 137 ? 8.32 -7.828 4.59 1 89.31 137 ILE B O 1
ATOM 2350 N N . LEU B 1 138 ? 6.137 -7.391 4.242 1 92.31 138 LEU B N 1
ATOM 2351 C CA . LEU B 1 138 ? 6.449 -6.383 3.232 1 92.31 138 LEU B CA 1
ATOM 2352 C C . LEU B 1 138 ? 5.969 -5.004 3.672 1 92.31 138 LEU B C 1
ATOM 2354 O O . LEU B 1 138 ? 6.172 -4.02 2.963 1 92.31 138 LEU B O 1
ATOM 2358 N N . GLY B 1 139 ? 5.32 -4.941 4.789 1 89.56 139 GLY B N 1
ATOM 2359 C CA . GLY B 1 139 ? 4.691 -3.703 5.211 1 89.56 139 GLY B CA 1
ATOM 2360 C C . GLY B 1 139 ? 5.625 -2.51 5.16 1 89.56 139 GLY B C 1
ATOM 2361 O O . GLY B 1 139 ? 5.312 -1.495 4.535 1 89.56 139 GLY B O 1
ATOM 2362 N N . ASP B 1 140 ? 6.738 -2.598 5.742 1 89 140 ASP B N 1
ATOM 2363 C CA . ASP B 1 140 ? 7.672 -1.481 5.832 1 89 140 ASP B CA 1
ATOM 2364 C C . ASP B 1 140 ? 8.219 -1.112 4.457 1 89 140 ASP B C 1
ATOM 2366 O O . ASP B 1 140 ? 8.242 0.063 4.086 1 89 140 ASP B O 1
ATOM 2370 N N . ILE B 1 141 ? 8.578 -2.053 3.699 1 90.38 141 ILE B N 1
ATOM 2371 C CA . ILE B 1 141 ? 9.18 -1.753 2.404 1 90.38 141 ILE B CA 1
ATOM 2372 C C . ILE B 1 141 ? 8.102 -1.316 1.422 1 90.38 141 ILE B C 1
ATOM 2374 O O . ILE B 1 141 ? 8.383 -0.618 0.446 1 90.38 141 ILE B O 1
ATOM 2378 N N . THR B 1 142 ? 6.902 -1.782 1.633 1 93.06 142 THR B N 1
ATOM 2379 C CA . THR B 1 142 ? 5.789 -1.243 0.857 1 93.06 142 THR B CA 1
ATOM 2380 C C . THR B 1 142 ? 5.664 0.263 1.066 1 93.06 142 THR B C 1
ATOM 2382 O O . THR B 1 142 ? 5.484 1.017 0.107 1 93.06 142 THR B O 1
ATOM 2385 N N . MET B 1 143 ? 5.805 0.661 2.289 1 93.88 143 MET B N 1
ATOM 2386 C CA . MET B 1 143 ? 5.707 2.084 2.6 1 93.88 143 MET B CA 1
ATOM 2387 C C . MET B 1 143 ? 6.844 2.861 1.947 1 93.88 143 MET B C 1
ATOM 2389 O O . MET B 1 143 ? 6.637 3.967 1.44 1 93.88 143 MET B O 1
ATOM 2393 N N . ASP B 1 144 ? 8 2.26 1.96 1 91.94 144 ASP B N 1
ATOM 2394 C CA . ASP B 1 144 ? 9.125 2.889 1.271 1 91.94 144 ASP B CA 1
ATOM 2395 C C . ASP B 1 144 ? 8.828 3.062 -0.217 1 91.94 144 ASP B C 1
ATOM 2397 O O . ASP B 1 144 ? 9.141 4.102 -0.802 1 91.94 144 ASP B O 1
ATOM 2401 N N . ALA B 1 145 ? 8.266 2.059 -0.736 1 91.62 145 ALA B N 1
ATOM 2402 C CA . ALA B 1 145 ? 7.965 2.08 -2.164 1 91.62 145 ALA B CA 1
ATOM 2403 C C . ALA B 1 145 ? 6.902 3.129 -2.482 1 91.62 145 ALA B C 1
ATOM 2405 O O . ALA B 1 145 ? 6.953 3.775 -3.531 1 91.62 145 ALA B O 1
ATOM 2406 N N . VAL B 1 146 ? 5.949 3.26 -1.647 1 92.5 146 VAL B N 1
ATOM 2407 C CA . VAL B 1 146 ? 4.902 4.262 -1.823 1 92.5 146 VAL B CA 1
ATOM 2408 C C . VAL B 1 146 ? 5.516 5.66 -1.822 1 92.5 146 VAL B C 1
ATOM 2410 O O . VAL B 1 146 ? 5.18 6.492 -2.666 1 92.5 146 VAL B O 1
ATOM 2413 N N . TRP B 1 147 ? 6.395 5.879 -0.925 1 93 147 TRP B N 1
ATOM 2414 C CA . TRP B 1 147 ? 7.082 7.164 -0.834 1 93 147 TRP B CA 1
ATOM 2415 C C . TRP B 1 147 ? 7.891 7.441 -2.096 1 93 147 TRP B C 1
ATOM 2417 O O . TRP B 1 147 ? 7.867 8.555 -2.627 1 93 147 TRP B O 1
ATOM 2427 N N . LEU B 1 148 ? 8.578 6.477 -2.52 1 89.31 148 LEU B N 1
ATOM 2428 C CA . LEU B 1 148 ? 9.383 6.621 -3.729 1 89.31 148 LEU B CA 1
ATOM 2429 C C . LEU B 1 148 ? 8.5 6.941 -4.934 1 89.31 148 LEU B C 1
ATOM 2431 O O . LEU B 1 148 ? 8.867 7.77 -5.77 1 89.31 148 LEU B O 1
ATOM 2435 N N . GLU B 1 149 ? 7.453 6.242 -5.031 1 88.44 149 GLU B N 1
ATOM 2436 C CA . GLU B 1 149 ? 6.516 6.52 -6.113 1 88.44 149 GLU B CA 1
ATOM 2437 C C . GLU B 1 149 ? 6.012 7.961 -6.055 1 88.44 149 GLU B C 1
ATOM 2439 O O . GLU B 1 149 ? 5.863 8.617 -7.086 1 88.44 149 GLU B O 1
ATOM 2444 N N . TYR B 1 150 ? 5.738 8.414 -4.867 1 88.69 150 TYR B N 1
ATOM 2445 C CA . TYR B 1 150 ? 5.328 9.797 -4.641 1 88.69 150 TYR B CA 1
ATOM 2446 C C . TYR B 1 150 ? 6.402 10.766 -5.117 1 88.69 150 TYR B C 1
ATOM 2448 O O . TYR B 1 150 ? 6.102 11.75 -5.805 1 88.69 150 TYR B O 1
ATOM 2456 N N . GLN B 1 151 ? 7.605 10.445 -4.82 1 89 151 GLN B N 1
ATOM 2457 C CA . GLN B 1 151 ? 8.711 11.32 -5.203 1 89 151 GLN B CA 1
ATOM 2458 C C . GLN B 1 151 ? 8.875 11.367 -6.719 1 89 151 GLN B C 1
ATOM 2460 O O . GLN B 1 151 ? 9.211 12.414 -7.281 1 89 151 GLN B O 1
ATOM 2465 N N . ARG B 1 152 ? 8.562 10.266 -7.32 1 85.31 152 ARG B N 1
ATOM 2466 C CA . ARG B 1 152 ? 8.766 10.156 -8.766 1 85.31 152 ARG B CA 1
ATOM 2467 C C . ARG B 1 152 ? 7.637 10.836 -9.531 1 85.31 152 ARG B C 1
ATOM 2469 O O . ARG B 1 152 ? 7.871 11.445 -10.578 1 85.31 152 ARG B O 1
ATOM 2476 N N . ASN B 1 153 ? 6.465 10.648 -8.961 1 84.44 153 ASN B N 1
ATOM 2477 C CA . ASN B 1 153 ? 5.305 11.211 -9.641 1 84.44 153 ASN B CA 1
ATOM 2478 C C . ASN B 1 153 ? 4.344 11.875 -8.656 1 84.44 153 ASN B C 1
ATOM 2480 O O . ASN B 1 153 ? 3.24 11.375 -8.43 1 84.44 153 ASN B O 1
ATOM 2484 N N . PRO B 1 154 ? 4.691 13.078 -8.281 1 80.12 154 PRO B N 1
ATOM 2485 C CA . PRO B 1 154 ? 3.857 13.734 -7.277 1 80.12 154 PRO B CA 1
ATOM 2486 C C . PRO B 1 154 ? 2.455 14.055 -7.789 1 80.12 154 PRO B C 1
ATOM 2488 O O . PRO B 1 154 ? 1.508 14.125 -7 1 80.12 154 PRO B O 1
ATOM 2491 N N . LYS B 1 155 ? 2.301 14.133 -9.086 1 78.25 155 LYS B N 1
ATOM 2492 C CA . LYS B 1 155 ? 1.011 14.508 -9.664 1 78.25 155 LYS B CA 1
ATOM 2493 C C . LYS B 1 155 ? 0.04 13.328 -9.641 1 78.25 155 LYS B C 1
ATOM 2495 O O . LYS B 1 155 ? -1.172 13.516 -9.773 1 78.25 155 LYS B O 1
ATOM 2500 N N . ARG B 1 156 ? 0.645 12.195 -9.508 1 72.31 156 ARG B N 1
ATOM 2501 C CA . ARG B 1 156 ? -0.206 11.016 -9.547 1 72.31 156 ARG B CA 1
ATOM 2502 C C . ARG B 1 156 ? -0.68 10.641 -8.141 1 72.31 156 ARG B C 1
ATOM 2504 O O . ARG B 1 156 ? -1.312 9.602 -7.953 1 72.31 156 ARG B O 1
ATOM 2511 N N . LEU B 1 157 ? -0.37 11.539 -7.25 1 75 157 LEU B N 1
ATOM 2512 C CA . LEU B 1 157 ? -1.004 11.344 -5.953 1 75 157 LEU B CA 1
ATOM 2513 C C . LEU B 1 157 ? -2.492 11.672 -6.02 1 75 157 LEU B C 1
ATOM 2515 O O . LEU B 1 157 ? -3.309 11.008 -5.375 1 75 157 LEU B O 1
#

pLDDT: mean 82.0, std 15.76, range [23.28, 96.81]

Nearest PDB structures (foldseek):
  7my9-assembly1_A  TM=2.363E-01  e=5.131E+00  Sinorhizobium meliloti SM11
  6ufp-assembly1_A  TM=2.334E-01  e=8.801E+00  Sinorhizobium meliloti SM11
  7my9-assembly1_A  TM=2.362E-01  e=5.667E+00  Sinorhizobium meliloti SM11

Secondary structure (DSSP, 8-state):
-----------HHHHHHHHHHHHHHHHHHHHHS---HHHHHHHHHHHHHHHHTT--SHHHHHHTS-HHHHHHHHHHHHHHHHHHT-SS---HHHHT-B-HHHHHHHTS--BHHHHHHTHHHHHHHHHHHIIIIIHHHHHHHHHHHHHHHHHH-GGG-/-----------HHHHHHHHHHHHHHHHHHHHHS---HHHHHHHHHHHHHHHHTT--SHHHHHHTS-HHHHHHHHHHHHHHHHHHT-SS---HHHHT-B-HHHHHHHTS--BHHHHHHTHHHHHHHHHHHIIIIIHHHHHHHHHHHHHHHHHH-GGG-

Solvent-accessible surface area (backbone atoms only — not comparable to full-atom values): 16991 Å² total; per-residue (Å²): 134,72,88,68,73,77,54,39,52,57,45,71,64,53,39,47,70,76,38,36,59,58,43,50,40,49,49,49,48,57,70,68,62,74,56,60,60,68,41,52,50,51,40,51,20,50,54,52,35,44,32,72,74,68,44,69,61,36,60,58,49,46,57,76,44,53,70,68,52,44,50,52,31,47,50,50,43,50,52,50,56,45,47,44,74,40,90,63,88,72,58,74,74,45,43,67,34,67,35,66,55,54,14,56,40,64,72,39,93,39,32,49,41,62,54,45,73,41,24,75,59,46,68,56,40,28,58,50,31,25,34,66,43,44,20,69,65,36,18,40,59,49,33,48,47,50,49,50,49,41,72,73,36,49,86,76,91,135,83,85,69,82,78,55,41,52,55,44,70,63,54,39,45,70,76,38,36,60,58,44,50,40,50,50,48,48,57,72,68,62,72,56,58,58,68,41,52,49,51,40,50,20,49,54,50,34,44,32,72,73,69,44,68,60,37,61,57,50,46,56,75,46,53,72,67,54,44,49,51,32,48,52,51,42,49,53,49,56,46,48,42,75,41,90,63,88,73,58,74,73,44,46,67,34,67,35,64,55,54,13,57,41,65,70,41,95,39,32,50,42,62,54,44,72,42,24,74,59,47,69,56,42,28,58,49,31,24,34,67,41,44,20,68,65,35,18,41,60,48,34,50,47,49,50,51,49,40,73,74,36,48,86,76,92

Foldseek 3Di:
DPPPPDPPQPDPVNLCVPVVLLQLLLCLCLVPVVDDLVLSLLLSLLQVLVVVVPQPCLSVLQNVDDSVLVNLSSVVSVVLVVLLVDLDRDDPVQQAAWSVSSCVSSVHTDGSNNSNVCSVVSVVRSVVCSVPPCCRNPVVVSVVSNVVSCVVCVPVD/DDPPDDPPQPDPVNLCVPVVLLQLLLCLCLVPVVDDLVLSLLLSLLQVLVVVVPQPCLSVLQNVDDSVLVNLSSVVSVVLVVLLVDLDRDDPVQQAAWSVSSCVSSVHTDGSNNSNVCSVVSVVRSVVCSVPPCCRSPVVVSVVSNVVSCVVCVPVD

Sequence (314 aa):
MDTRRKPSSMTMECLEMFHGIDRTAFRILTQVLHREVKQYLMVMAFLLSMETMGLSGIVQTAIKNEGWFMNNLAEECVICLQCLLSPVFSGVVEKSRKLETLGHVLKTELTLYQVHRMRSVLLTIIPDTLSNICSRILGDITMDAVWLEYQRNPKRLMDTRRKPSSMTMECLEMFHGIDRTAFRILTQVLHREVKQYLMVMAFLLSMETMGLSGIVQTAIKNEGWFMNNLAEECVICLQCLLSPVFSGVVEKSRKLETLGHVLKTELTLYQVHRMRSVLLTIIPDTLSNICSRILGDITMDAVWLEYQRNPKRL

Radius of gyration: 20.79 Å; Cα contacts (8 Å, |Δi|>4): 382; chains: 2; bounding box: 36×61×55 Å

Organism: Arachis duranensis (NCBI:txid130453)